Protein AF-A0A177D8M9-F1 (afdb_monomer_lite)

Structure (mmCIF, N/CA/C/O backbone):
data_AF-A0A177D8M9-F1
#
_entry.id   AF-A0A177D8M9-F1
#
loop_
_atom_site.group_PDB
_atom_site.id
_atom_site.type_symbol
_atom_site.label_atom_id
_atom_site.label_alt_id
_atom_site.label_comp_id
_atom_site.label_asym_id
_atom_site.label_entity_id
_atom_site.label_seq_id
_atom_site.pdbx_PDB_ins_code
_atom_site.Cartn_x
_atom_site.Cartn_y
_atom_site.Cartn_z
_atom_site.occupancy
_atom_site.B_iso_or_equiv
_atom_site.auth_seq_id
_atom_site.auth_comp_id
_atom_site.auth_asym_id
_atom_site.auth_atom_id
_atom_site.pdbx_PDB_model_num
ATOM 1 N N . MET A 1 1 ? 3.859 -31.981 -19.382 1.00 36.75 1 MET A N 1
ATOM 2 C CA . MET A 1 1 ? 2.594 -32.216 -20.114 1.00 36.75 1 MET A CA 1
ATOM 3 C C . MET A 1 1 ? 1.494 -31.553 -19.292 1.00 36.75 1 MET A C 1
ATOM 5 O O . MET A 1 1 ? 1.353 -31.931 -18.135 1.00 36.75 1 MET A O 1
ATOM 9 N N . MET A 1 2 ? 0.831 -30.501 -19.792 1.00 42.50 2 MET A N 1
ATOM 10 C CA . MET A 1 2 ? -0.234 -29.833 -19.023 1.00 42.50 2 MET A CA 1
ATOM 11 C C . MET A 1 2 ? -1.468 -30.742 -18.920 1.00 42.50 2 MET A C 1
ATOM 13 O O . MET A 1 2 ? -1.836 -31.346 -19.931 1.00 42.50 2 MET A O 1
ATOM 17 N N . PRO A 1 3 ? -2.135 -30.822 -17.756 1.00 49.94 3 PRO A N 1
ATOM 18 C CA . PRO A 1 3 ? -3.479 -31.374 -17.694 1.00 49.94 3 PRO A CA 1
ATOM 19 C C . PRO A 1 3 ? -4.443 -30.483 -18.510 1.00 49.94 3 PRO A C 1
ATOM 21 O O . PRO A 1 3 ? -4.299 -29.258 -18.505 1.00 49.94 3 PRO A O 1
ATOM 24 N N . PRO A 1 4 ? -5.390 -31.068 -19.260 1.00 46.28 4 PRO A N 1
ATOM 25 C CA . PRO A 1 4 ? -6.216 -30.336 -20.223 1.00 46.28 4 PRO A CA 1
ATOM 26 C C . PRO A 1 4 ? -7.204 -29.379 -19.541 1.00 46.28 4 PRO A C 1
ATOM 28 O O . PRO A 1 4 ? -8.195 -29.849 -19.013 1.00 46.28 4 PRO A O 1
ATOM 31 N N . MET A 1 5 ? -6.972 -28.059 -19.596 1.00 51.47 5 MET A N 1
ATOM 32 C CA . MET A 1 5 ? -7.844 -26.994 -19.042 1.00 51.47 5 MET A CA 1
ATOM 33 C C . MET A 1 5 ? -9.333 -27.251 -19.315 1.00 51.47 5 MET A C 1
ATOM 35 O O . MET A 1 5 ? -9.785 -27.152 -20.453 1.00 51.47 5 MET A O 1
ATOM 39 N N . VAL A 1 6 ? -10.093 -27.578 -18.263 1.00 54.06 6 VAL A N 1
ATOM 40 C CA . VAL A 1 6 ? -11.559 -27.658 -18.317 1.00 54.06 6 VAL A CA 1
ATOM 41 C C . VAL A 1 6 ? -12.113 -26.263 -18.056 1.00 54.06 6 VAL A C 1
ATOM 43 O O . VAL A 1 6 ? -11.826 -25.658 -17.025 1.00 54.06 6 VAL A O 1
ATOM 46 N N . GLU A 1 7 ? -12.915 -25.754 -18.984 1.00 43.91 7 GLU A N 1
ATOM 47 C CA . GLU A 1 7 ? -13.565 -24.451 -18.863 1.00 43.91 7 GLU A CA 1
ATOM 48 C C . GLU A 1 7 ? -14.369 -24.357 -17.550 1.00 43.91 7 GLU A C 1
ATOM 50 O O . GLU A 1 7 ? -15.137 -25.257 -17.204 1.00 43.91 7 GLU A O 1
ATOM 55 N N . GLY A 1 8 ? -14.136 -23.297 -16.770 1.00 53.38 8 GLY A N 1
ATOM 56 C CA . GLY A 1 8 ? -14.768 -23.100 -15.460 1.00 53.38 8 GLY A CA 1
ATOM 57 C C . GLY A 1 8 ? -14.164 -23.901 -14.297 1.00 53.38 8 GLY A C 1
ATOM 58 O O . GLY A 1 8 ? -14.691 -23.822 -13.188 1.00 53.38 8 GLY A O 1
ATOM 59 N N . LYS A 1 9 ? -13.071 -24.651 -14.505 1.00 50.84 9 LYS A N 1
ATOM 60 C CA . LYS A 1 9 ? -12.301 -25.280 -13.421 1.00 50.84 9 LYS A CA 1
ATOM 61 C C . LYS A 1 9 ? -10.911 -24.664 -13.332 1.00 50.84 9 LYS A C 1
ATOM 63 O O . LYS A 1 9 ? -10.071 -24.881 -14.201 1.00 50.84 9 LYS A O 1
ATOM 68 N N . GLU A 1 10 ? -10.651 -23.938 -12.251 1.00 53.56 10 GLU A N 1
ATOM 69 C CA . GLU A 1 10 ? -9.284 -23.578 -11.888 1.00 53.56 10 GLU A CA 1
ATOM 70 C C . GLU A 1 10 ? -8.574 -24.844 -11.402 1.00 53.56 10 GLU A C 1
ATOM 72 O O . GLU A 1 10 ? -9.008 -25.493 -10.449 1.00 53.56 10 GLU A O 1
ATOM 77 N N . TYR A 1 11 ? -7.512 -25.253 -12.096 1.00 50.16 11 TYR A N 1
ATOM 78 C CA . TYR A 1 11 ? -6.689 -26.352 -11.613 1.00 50.16 11 TYR A CA 1
ATOM 79 C C . TYR A 1 11 ? -5.955 -25.927 -10.345 1.00 50.16 11 TYR A C 1
ATOM 81 O O . TYR A 1 11 ? -5.182 -24.967 -10.354 1.00 50.16 11 TYR A O 1
ATOM 89 N N . ASP A 1 12 ? -6.176 -26.674 -9.262 1.00 53.84 12 ASP A N 1
ATOM 90 C CA . ASP A 1 12 ? -5.560 -26.428 -7.959 1.00 53.84 12 ASP A CA 1
ATOM 91 C C . ASP A 1 12 ? -4.126 -26.965 -7.898 1.00 53.84 12 ASP A C 1
ATOM 93 O O . ASP A 1 12 ? -3.775 -27.911 -7.198 1.00 53.84 12 ASP A O 1
ATOM 97 N N . CYS A 1 13 ? -3.298 -26.412 -8.767 1.00 59.56 13 CYS A N 1
ATOM 98 C CA . CYS A 1 13 ? -1.947 -26.854 -8.984 1.00 59.56 13 CYS A CA 1
ATOM 99 C C . CYS A 1 13 ? -1.076 -25.608 -9.116 1.00 59.56 13 CYS A C 1
ATOM 101 O O . CYS A 1 13 ? -1.111 -24.910 -10.133 1.00 59.56 13 CYS A O 1
ATOM 103 N N . TRP A 1 14 ? -0.295 -25.328 -8.071 1.00 57.94 14 TRP A N 1
ATOM 104 C CA . TRP A 1 14 ? 0.501 -24.106 -7.982 1.00 57.94 14 TRP A CA 1
ATOM 105 C C . TRP A 1 14 ? 1.470 -23.952 -9.167 1.00 57.94 14 TRP A C 1
ATOM 107 O O . TRP A 1 14 ? 1.619 -22.853 -9.686 1.00 57.94 14 TRP A O 1
ATOM 117 N N . TRP A 1 15 ? 2.057 -25.047 -9.675 1.00 57.94 15 TRP A N 1
ATOM 118 C CA . TRP A 1 15 ? 2.972 -24.992 -10.822 1.00 57.94 15 TRP A CA 1
ATOM 119 C C . TRP A 1 15 ? 2.262 -24.716 -12.156 1.00 57.94 15 TRP A C 1
ATOM 121 O O . TRP A 1 15 ? 2.845 -24.078 -13.030 1.00 57.94 15 TRP A O 1
ATOM 131 N N . VAL A 1 16 ? 1.006 -25.150 -12.330 1.00 62.19 16 VAL A N 1
ATOM 132 C CA . VAL A 1 16 ? 0.190 -24.804 -13.511 1.00 62.19 16 VAL A CA 1
ATOM 133 C C . VAL A 1 16 ? -0.265 -23.352 -13.432 1.00 62.19 16 VAL A C 1
ATOM 135 O O . VAL A 1 16 ? -0.208 -22.658 -14.443 1.00 62.19 16 VAL A O 1
ATOM 138 N N . ARG A 1 17 ? -0.657 -22.864 -12.248 1.00 62.91 17 ARG A N 1
ATOM 139 C CA . ARG A 1 17 ? -0.969 -21.440 -12.040 1.00 62.91 17 ARG A CA 1
ATOM 140 C C . ARG A 1 17 ? 0.247 -20.569 -12.333 1.00 62.91 17 ARG A C 1
ATOM 142 O O . ARG A 1 17 ? 0.158 -19.637 -13.119 1.00 62.91 17 ARG A O 1
ATOM 149 N N . LEU A 1 18 ? 1.406 -20.949 -11.815 1.00 63.91 18 LEU A N 1
ATOM 150 C CA . LEU A 1 18 ? 2.676 -20.287 -12.078 1.00 63.91 18 LEU A CA 1
ATOM 151 C C . LEU A 1 18 ? 3.039 -20.282 -13.574 1.00 63.91 18 LEU A C 1
ATOM 153 O O . LEU A 1 18 ? 3.328 -19.227 -14.129 1.00 63.91 18 LEU A O 1
ATOM 157 N N . HIS A 1 19 ? 2.961 -21.431 -14.252 1.00 66.62 19 HIS A N 1
ATOM 158 C CA . HIS A 1 19 ? 3.158 -21.517 -15.702 1.00 66.62 19 HIS A CA 1
ATOM 159 C C . HIS A 1 19 ? 2.175 -20.607 -16.454 1.00 66.62 19 HIS A C 1
ATOM 161 O O . HIS A 1 19 ? 2.570 -19.845 -17.329 1.00 66.62 19 HIS A O 1
ATOM 167 N N . ASN A 1 20 ? 0.895 -20.622 -16.086 1.00 65.94 20 ASN A N 1
ATOM 168 C CA . ASN A 1 20 ? -0.104 -19.752 -16.695 1.00 65.94 20 ASN A CA 1
ATOM 169 C C . ASN A 1 20 ? 0.202 -18.270 -16.454 1.00 65.94 20 ASN A C 1
ATOM 171 O O . ASN A 1 20 ? 0.073 -17.500 -17.393 1.00 65.94 20 ASN A O 1
ATOM 175 N N . LEU A 1 21 ? 0.656 -17.864 -15.263 1.00 65.81 21 LEU A N 1
ATOM 176 C CA . LEU A 1 21 ? 1.102 -16.489 -14.995 1.00 65.81 21 LEU A CA 1
ATOM 177 C C . LEU A 1 21 ? 2.267 -16.091 -15.904 1.00 65.81 21 LEU A C 1
ATOM 179 O O . LEU A 1 21 ? 2.260 -14.989 -16.444 1.00 65.81 21 LEU A O 1
ATOM 183 N N . PHE A 1 22 ? 3.220 -17.003 -16.117 1.00 65.12 22 PHE A N 1
ATOM 184 C CA . PHE A 1 22 ? 4.366 -16.798 -17.006 1.00 65.12 22 PHE A CA 1
ATOM 185 C C . PHE A 1 22 ? 3.993 -16.674 -18.487 1.00 65.12 22 PHE A C 1
ATOM 187 O O . PHE A 1 22 ? 4.705 -16.024 -19.248 1.00 65.12 22 PHE A O 1
ATOM 194 N N . HIS A 1 23 ? 2.872 -17.269 -18.891 1.00 63.53 23 HIS A N 1
ATOM 195 C CA . HIS A 1 23 ? 2.386 -17.265 -20.271 1.00 63.53 23 HIS A CA 1
ATOM 196 C C . HIS A 1 23 ? 1.185 -16.337 -20.510 1.00 63.53 23 HIS A C 1
ATOM 198 O O . HIS A 1 23 ? 0.717 -16.225 -21.644 1.00 63.53 23 HIS A O 1
ATOM 204 N N . ALA A 1 24 ? 0.662 -15.691 -19.467 1.00 60.69 24 ALA A N 1
ATOM 205 C CA . ALA A 1 24 ? -0.518 -14.847 -19.556 1.00 60.69 24 ALA A CA 1
ATOM 206 C C . ALA A 1 24 ? -0.169 -13.379 -19.811 1.00 60.69 24 ALA A C 1
ATOM 208 O O . ALA A 1 24 ? 0.931 -12.898 -19.556 1.00 60.69 24 ALA A O 1
ATOM 209 N N . SER A 1 25 ? -1.165 -12.635 -20.284 1.00 59.44 25 SER A N 1
ATOM 210 C CA . SER A 1 25 ? -1.042 -11.241 -20.702 1.00 59.44 25 SER A CA 1
ATOM 211 C C . SER A 1 25 ? -1.048 -10.222 -19.547 1.00 59.44 25 SER A C 1
ATOM 213 O O . SER A 1 25 ? -1.640 -9.155 -19.684 1.00 59.44 25 SER A O 1
ATOM 215 N N . TYR A 1 26 ? -0.452 -10.557 -18.394 1.00 62.38 26 TYR A N 1
ATOM 216 C CA . TYR A 1 26 ? -0.570 -9.794 -17.142 1.00 62.38 26 TYR A CA 1
ATOM 217 C C . TYR A 1 26 ? 0.799 -9.423 -16.538 1.00 62.38 26 TYR A C 1
ATOM 219 O O . TYR A 1 26 ? 1.195 -9.966 -15.505 1.00 62.38 26 TYR A O 1
ATOM 227 N N . ASP A 1 27 ? 1.490 -8.426 -17.106 1.00 68.44 27 ASP A N 1
ATOM 228 C CA . ASP A 1 27 ? 2.819 -7.965 -16.628 1.00 68.44 27 ASP A CA 1
ATOM 229 C C . ASP A 1 27 ? 2.863 -7.622 -15.122 1.00 68.44 27 ASP A C 1
ATOM 231 O O . ASP A 1 27 ? 3.917 -7.640 -14.488 1.00 68.44 27 ASP A O 1
ATOM 235 N N . ARG A 1 28 ? 1.719 -7.274 -14.516 1.00 72.69 28 ARG A N 1
ATOM 236 C CA . ARG A 1 28 ? 1.627 -6.921 -13.088 1.00 72.69 28 ARG A CA 1
ATOM 237 C C . ARG A 1 28 ? 1.410 -8.107 -12.166 1.00 72.69 28 ARG A C 1
ATOM 239 O O . ARG A 1 28 ? 1.914 -8.075 -11.047 1.00 72.69 28 ARG A O 1
ATOM 246 N N . ALA A 1 29 ? 0.723 -9.145 -12.637 1.00 61.06 29 ALA A N 1
ATOM 247 C CA . ALA A 1 29 ? 0.615 -10.396 -11.894 1.00 61.06 29 ALA A CA 1
ATOM 248 C C . ALA A 1 29 ? 1.984 -11.091 -11.810 1.00 61.06 29 ALA A C 1
ATOM 250 O O . ALA A 1 29 ? 2.307 -11.694 -10.789 1.00 61.06 29 ALA A O 1
ATOM 251 N N . PHE A 1 30 ? 2.840 -10.895 -12.822 1.00 66.12 30 PHE A N 1
ATOM 252 C CA . PHE A 1 30 ? 4.235 -11.324 -12.780 1.00 66.12 30 PHE A CA 1
ATOM 253 C C . PHE A 1 30 ? 5.010 -10.745 -11.600 1.00 66.12 30 PHE A C 1
ATOM 255 O O . PHE A 1 30 ? 5.693 -11.503 -10.930 1.00 66.12 30 PHE A O 1
ATOM 262 N N . PHE A 1 31 ? 4.923 -9.444 -11.297 1.00 66.00 31 PHE A N 1
ATOM 263 C CA . PHE A 1 31 ? 5.686 -8.898 -10.167 1.00 66.00 31 PHE A CA 1
ATOM 264 C C . PHE A 1 31 ? 5.336 -9.571 -8.845 1.00 66.00 31 PHE A C 1
ATOM 266 O O . PHE A 1 31 ? 6.229 -9.800 -8.034 1.00 66.00 31 PHE A O 1
ATOM 273 N N . HIS A 1 32 ? 4.065 -9.923 -8.656 1.00 62.66 32 HIS A N 1
ATOM 274 C CA . HIS A 1 32 ? 3.638 -10.686 -7.493 1.00 62.66 32 HIS A CA 1
ATOM 275 C C . HIS A 1 32 ? 4.149 -12.124 -7.556 1.00 62.66 32 HIS A C 1
ATOM 277 O O . HIS A 1 32 ? 4.767 -12.568 -6.599 1.00 62.66 32 HIS A O 1
ATOM 283 N N . ALA A 1 33 ? 4.000 -12.820 -8.684 1.00 62.78 33 ALA A N 1
ATOM 284 C CA . ALA A 1 33 ? 4.527 -14.177 -8.864 1.00 62.78 33 ALA A CA 1
ATOM 285 C C . ALA A 1 33 ? 6.050 -14.257 -8.649 1.00 62.78 33 ALA A C 1
ATOM 287 O O . ALA A 1 33 ? 6.566 -15.197 -8.052 1.00 62.78 33 ALA A O 1
ATOM 288 N N . ARG A 1 34 ? 6.768 -13.237 -9.110 1.00 67.12 34 ARG A N 1
ATOM 289 C CA . ARG A 1 34 ? 8.216 -13.107 -9.023 1.00 67.12 34 ARG A CA 1
ATOM 290 C C . ARG A 1 34 ? 8.681 -12.819 -7.608 1.00 67.12 34 ARG A C 1
ATOM 292 O O . ARG A 1 34 ? 9.615 -13.457 -7.155 1.00 67.12 34 ARG A O 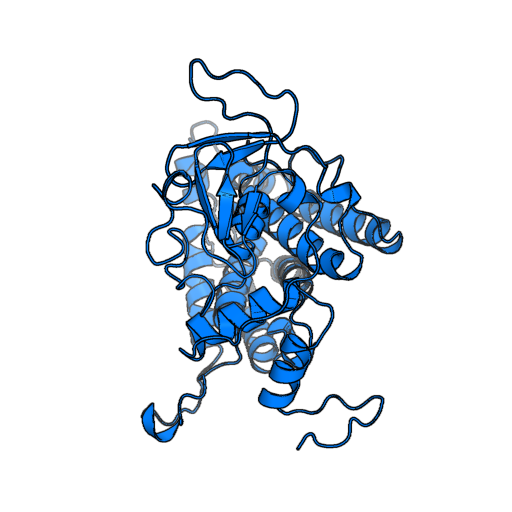1
ATOM 299 N N . ASP A 1 35 ? 8.007 -11.904 -6.916 1.00 66.00 35 ASP A N 1
ATOM 300 C CA . ASP A 1 35 ? 8.211 -11.673 -5.485 1.00 66.00 35 ASP A CA 1
ATOM 301 C C . ASP A 1 35 ? 8.020 -12.974 -4.693 1.00 66.00 35 ASP A C 1
ATOM 303 O O . ASP A 1 35 ? 8.838 -13.302 -3.841 1.00 66.00 35 ASP A O 1
ATOM 307 N N . GLN A 1 36 ? 7.019 -13.787 -5.049 1.00 62.19 36 GLN A N 1
ATOM 308 C CA . GLN A 1 36 ? 6.854 -15.110 -4.443 1.00 62.19 36 GLN A CA 1
ATOM 309 C C . GLN A 1 36 ? 8.009 -16.070 -4.775 1.00 62.19 36 GLN A C 1
ATOM 311 O O . GLN A 1 36 ? 8.466 -16.800 -3.899 1.00 62.19 36 GLN A O 1
ATOM 316 N N . MET A 1 37 ? 8.525 -16.079 -6.004 1.00 64.12 37 MET A N 1
ATOM 317 C CA . MET A 1 37 ? 9.658 -16.941 -6.361 1.00 64.12 37 MET A CA 1
ATOM 318 C C . MET A 1 37 ? 10.961 -16.528 -5.681 1.00 64.12 37 MET A C 1
ATOM 320 O O . MET A 1 37 ? 11.604 -17.365 -5.049 1.00 64.12 37 MET A O 1
ATOM 324 N N . ASP A 1 38 ? 11.308 -15.246 -5.767 1.00 66.19 38 ASP A N 1
ATOM 325 C CA . ASP A 1 38 ? 12.547 -14.703 -5.216 1.00 66.19 38 ASP A CA 1
ATOM 326 C C . ASP A 1 38 ? 12.531 -14.753 -3.681 1.00 66.19 38 ASP A C 1
ATOM 328 O O . ASP A 1 38 ? 13.463 -15.267 -3.062 1.00 66.19 38 ASP A O 1
ATOM 332 N N . ASN A 1 39 ? 11.462 -14.247 -3.054 1.00 62.28 39 ASN A N 1
ATOM 333 C CA . ASN A 1 39 ? 11.452 -13.970 -1.615 1.00 62.28 39 ASN A CA 1
ATOM 334 C C . ASN A 1 39 ? 10.824 -15.083 -0.767 1.00 62.28 39 ASN A C 1
ATOM 336 O O . ASN A 1 39 ? 11.128 -15.169 0.422 1.00 62.28 39 ASN A O 1
ATOM 340 N N . VAL A 1 40 ? 9.972 -15.941 -1.343 1.00 61.16 40 VAL A N 1
ATOM 341 C CA . VAL A 1 40 ? 9.316 -17.035 -0.599 1.00 61.16 40 VAL A CA 1
ATOM 342 C C . VAL A 1 40 ? 9.893 -18.396 -0.964 1.00 61.16 40 VAL A C 1
ATOM 344 O O . VAL A 1 40 ? 10.247 -19.162 -0.070 1.00 61.16 40 VAL A O 1
ATOM 347 N N . LEU A 1 41 ? 10.018 -18.699 -2.258 1.00 59.06 41 LEU A N 1
ATOM 348 C CA . LEU A 1 41 ? 10.507 -20.002 -2.723 1.00 59.06 41 LEU A CA 1
ATOM 349 C C . LEU A 1 41 ? 12.033 -20.068 -2.860 1.00 59.06 41 LEU A C 1
ATOM 351 O O . LEU A 1 41 ? 12.571 -21.165 -2.985 1.00 59.06 41 LEU A O 1
ATOM 355 N N . GLN A 1 42 ? 12.728 -18.925 -2.822 1.00 66.00 42 GLN A N 1
ATOM 356 C CA . GLN A 1 42 ? 14.179 -18.821 -3.030 1.00 66.00 42 GLN A CA 1
ATOM 357 C C . GLN A 1 42 ? 14.630 -19.457 -4.357 1.00 66.00 42 GLN A C 1
ATOM 359 O O . GLN A 1 42 ? 15.672 -20.108 -4.442 1.00 66.00 42 GLN A O 1
ATOM 364 N N . MET A 1 43 ? 13.821 -19.287 -5.403 1.00 63.28 43 MET A N 1
ATOM 365 C CA . MET A 1 43 ? 14.074 -19.814 -6.741 1.00 63.28 43 MET A CA 1
ATOM 366 C C . MET A 1 43 ? 14.205 -18.668 -7.736 1.00 63.28 43 MET A C 1
ATOM 368 O O . MET A 1 43 ? 13.395 -17.745 -7.721 1.00 63.28 43 MET A O 1
ATOM 372 N N . ALA A 1 44 ? 15.175 -18.770 -8.649 1.00 61.28 44 ALA A N 1
ATOM 373 C CA . ALA A 1 44 ? 15.300 -17.815 -9.741 1.00 61.28 44 ALA A CA 1
ATOM 374 C C . ALA A 1 44 ? 14.043 -17.880 -10.638 1.00 61.28 44 ALA A C 1
ATOM 376 O O . ALA A 1 44 ? 13.718 -18.957 -11.154 1.00 61.28 44 ALA A O 1
ATOM 377 N N . PRO A 1 45 ? 13.319 -16.766 -10.826 1.00 63.88 45 PRO A N 1
ATOM 378 C CA . PRO A 1 45 ? 12.146 -16.729 -11.678 1.00 63.88 45 PRO A CA 1
ATOM 379 C C . PRO A 1 45 ? 12.572 -16.880 -13.142 1.00 63.88 45 PRO A C 1
ATOM 381 O O . PRO A 1 45 ? 13.597 -16.322 -13.541 1.00 63.88 45 PRO A O 1
ATOM 384 N N . PRO A 1 46 ? 11.804 -17.604 -13.973 1.00 62.84 46 PRO A N 1
ATOM 385 C CA . PRO A 1 46 ? 12.072 -17.655 -15.401 1.00 62.84 46 PRO A CA 1
ATOM 386 C C . PRO A 1 46 ? 11.957 -16.257 -16.023 1.00 62.84 46 PRO A C 1
ATOM 388 O O . PRO A 1 46 ? 11.174 -15.414 -15.571 1.00 62.84 46 PRO A O 1
ATOM 391 N N . LEU A 1 47 ? 12.732 -16.030 -17.087 1.00 62.50 47 LEU A N 1
ATOM 392 C CA . LEU A 1 47 ? 12.606 -14.840 -17.923 1.00 62.50 47 LEU A CA 1
ATOM 393 C C . LEU A 1 47 ? 11.199 -14.784 -18.534 1.00 62.50 47 LEU A C 1
ATOM 395 O O . LEU A 1 47 ? 10.732 -15.771 -19.107 1.00 62.50 47 LEU A O 1
ATOM 399 N N . ILE A 1 48 ? 10.548 -13.624 -18.440 1.00 62.25 48 ILE A N 1
ATOM 400 C CA . ILE A 1 48 ? 9.298 -13.341 -19.152 1.00 62.25 48 ILE A CA 1
ATOM 401 C C . ILE A 1 48 ? 9.571 -12.327 -20.238 1.00 62.25 48 ILE A C 1
ATOM 403 O O . ILE A 1 48 ? 10.262 -11.343 -19.990 1.00 62.25 48 ILE A O 1
ATOM 407 N N . ASN A 1 49 ? 8.929 -12.538 -21.385 1.00 59.81 49 ASN A N 1
ATOM 408 C CA . ASN A 1 49 ? 8.813 -11.512 -22.400 1.00 59.81 49 ASN A CA 1
ATOM 409 C C . ASN A 1 49 ? 7.815 -10.445 -21.962 1.00 59.81 49 ASN A C 1
ATOM 411 O O . ASN A 1 49 ? 6.600 -10.659 -22.035 1.00 59.81 49 ASN A O 1
ATOM 415 N N . TRP A 1 50 ? 8.319 -9.303 -21.506 1.00 65.69 50 TRP A N 1
ATOM 416 C CA . TRP A 1 50 ? 7.471 -8.159 -21.214 1.00 65.69 50 TRP A CA 1
ATOM 417 C C . TRP A 1 50 ? 6.728 -7.719 -22.468 1.00 65.69 50 TRP A C 1
ATOM 419 O O . TRP A 1 50 ? 7.300 -7.625 -23.559 1.00 65.69 50 TRP A O 1
ATOM 429 N N . TYR A 1 51 ? 5.450 -7.365 -22.319 1.00 71.56 51 TYR A N 1
ATOM 430 C CA . TYR A 1 51 ? 4.806 -6.619 -23.393 1.00 71.56 51 TYR A CA 1
ATOM 431 C C . TYR A 1 51 ? 5.564 -5.310 -23.624 1.00 71.56 51 TYR A C 1
ATOM 433 O O . TYR A 1 51 ? 6.021 -4.694 -22.656 1.00 71.56 51 TYR A O 1
ATOM 441 N N . PRO A 1 52 ? 5.634 -4.837 -24.881 1.00 72.75 52 PRO A N 1
ATOM 442 C CA . PRO A 1 52 ? 6.271 -3.570 -25.194 1.00 72.75 52 PRO A CA 1
ATOM 443 C C . PRO A 1 52 ? 5.767 -2.454 -24.278 1.00 72.75 52 PRO A C 1
ATOM 445 O O . PRO A 1 52 ? 4.558 -2.290 -24.073 1.00 72.75 52 PRO A O 1
ATOM 448 N N . ARG A 1 53 ? 6.702 -1.670 -23.741 1.00 78.81 53 ARG A N 1
ATOM 449 C CA . ARG A 1 53 ? 6.436 -0.556 -22.825 1.00 78.81 53 ARG A CA 1
ATOM 450 C C . ARG A 1 53 ? 6.779 0.758 -23.511 1.00 78.81 53 ARG A C 1
ATOM 452 O O . ARG A 1 53 ? 7.752 1.401 -23.125 1.00 78.81 53 ARG A O 1
ATOM 459 N N . PRO A 1 54 ? 6.004 1.193 -24.523 1.00 79.31 54 PRO A N 1
ATOM 460 C CA . PRO A 1 54 ? 6.353 2.360 -25.332 1.00 79.31 54 PRO A CA 1
ATOM 461 C C . PRO A 1 54 ? 6.488 3.641 -24.500 1.00 79.31 54 PRO A C 1
ATOM 463 O O . PRO A 1 54 ? 7.259 4.523 -24.859 1.00 79.31 54 PRO A O 1
ATOM 466 N N . ASP A 1 55 ? 5.791 3.736 -23.365 1.00 79.75 55 ASP A N 1
ATOM 467 C CA . ASP A 1 55 ? 5.899 4.851 -22.423 1.00 79.75 55 ASP A CA 1
ATOM 468 C C . ASP A 1 55 ? 7.252 4.945 -21.715 1.00 79.75 55 ASP A C 1
ATOM 470 O O . ASP A 1 55 ? 7.660 6.040 -21.339 1.00 79.75 55 ASP A O 1
ATOM 474 N N . ILE A 1 56 ? 7.940 3.816 -21.539 1.00 85.62 56 ILE A N 1
ATOM 475 C CA . ILE A 1 56 ? 9.270 3.743 -20.929 1.00 85.62 56 ILE A CA 1
ATOM 476 C C . ILE A 1 56 ? 10.343 3.677 -22.005 1.00 85.62 56 ILE A C 1
ATOM 478 O O . ILE A 1 56 ? 11.338 4.386 -21.916 1.00 85.62 56 ILE A O 1
ATOM 482 N N . GLU A 1 57 ? 10.137 2.852 -23.029 1.00 87.31 57 GLU A N 1
ATOM 483 C CA . GLU A 1 57 ? 11.070 2.662 -24.137 1.00 87.31 57 GLU A CA 1
ATOM 484 C C . GLU A 1 57 ? 11.297 3.962 -24.918 1.00 87.31 57 GLU A C 1
ATOM 486 O O . GLU A 1 57 ? 12.400 4.192 -25.392 1.00 87.31 57 GLU A O 1
ATOM 491 N N . ALA A 1 58 ? 10.315 4.869 -24.977 1.00 86.31 58 ALA A N 1
ATOM 492 C CA . ALA A 1 58 ? 10.512 6.202 -25.553 1.00 86.31 58 ALA A CA 1
ATOM 493 C C . ALA A 1 58 ? 11.480 7.097 -24.749 1.00 86.31 58 ALA A C 1
ATOM 495 O O . ALA A 1 58 ? 11.920 8.127 -25.256 1.00 86.31 58 ALA A O 1
ATOM 496 N N . LEU A 1 59 ? 11.794 6.743 -23.498 1.00 87.06 59 LEU A N 1
ATOM 497 C CA . LEU A 1 59 ? 12.632 7.534 -22.585 1.00 87.06 59 LEU A CA 1
ATOM 498 C C . LEU A 1 59 ? 14.089 7.056 -22.545 1.00 87.06 59 LEU A C 1
ATOM 500 O O . LEU A 1 59 ? 14.942 7.728 -21.962 1.00 87.06 59 LEU A O 1
ATOM 504 N N . VAL A 1 60 ? 14.368 5.872 -23.095 1.00 89.88 60 VAL A N 1
ATOM 505 C CA . VAL A 1 60 ? 15.642 5.160 -22.942 1.00 89.88 60 VAL A CA 1
ATOM 506 C C . VAL A 1 60 ? 16.086 4.535 -24.254 1.00 89.88 60 VAL A C 1
ATOM 508 O O . VAL A 1 60 ? 15.295 4.305 -25.158 1.00 89.88 60 VAL A O 1
ATOM 511 N N . THR A 1 61 ? 17.372 4.215 -24.359 1.00 90.06 61 THR A N 1
ATOM 512 C CA . THR A 1 61 ? 17.848 3.341 -25.439 1.00 90.06 61 THR A CA 1
ATOM 513 C C . THR A 1 61 ? 17.780 1.893 -24.966 1.00 90.06 61 THR A C 1
ATOM 515 O O . THR A 1 61 ? 18.409 1.542 -23.968 1.00 90.06 61 THR A O 1
ATOM 518 N N . VAL A 1 62 ? 16.994 1.058 -25.647 1.00 88.75 62 VAL A N 1
ATOM 519 C CA . VAL A 1 62 ? 16.796 -0.355 -25.287 1.00 88.75 62 VAL A CA 1
ATOM 520 C C . VAL A 1 62 ? 17.796 -1.230 -26.039 1.00 88.75 62 VAL A C 1
ATOM 522 O O . VAL A 1 62 ? 17.855 -1.193 -27.267 1.00 88.75 62 VAL A O 1
ATOM 525 N N . HIS A 1 63 ? 18.548 -2.049 -25.308 1.00 87.94 63 HIS A N 1
ATOM 526 C CA . HIS A 1 63 ? 19.438 -3.071 -25.856 1.00 87.94 63 HIS A CA 1
ATOM 527 C C . HIS A 1 63 ? 18.824 -4.445 -25.584 1.00 87.94 63 HIS A C 1
ATOM 529 O O . HIS A 1 63 ? 18.697 -4.824 -24.419 1.00 87.94 63 HIS A O 1
ATOM 535 N N . ARG A 1 64 ? 18.391 -5.141 -26.649 1.00 81.50 64 ARG A N 1
ATOM 536 C CA . ARG A 1 64 ? 17.582 -6.364 -26.528 1.00 81.50 64 ARG A CA 1
ATOM 537 C C . ARG A 1 64 ? 18.393 -7.658 -26.547 1.00 81.50 64 ARG A C 1
ATOM 539 O O . ARG A 1 64 ? 18.339 -8.408 -25.590 1.00 81.50 64 ARG A O 1
ATOM 546 N N . ASP A 1 65 ? 19.209 -7.850 -27.580 1.00 69.38 65 ASP A N 1
ATOM 547 C CA . ASP A 1 65 ? 19.901 -9.133 -27.804 1.00 69.38 65 ASP A CA 1
ATOM 548 C C . ASP A 1 65 ? 21.426 -8.995 -27.906 1.00 69.38 65 ASP A C 1
ATOM 550 O O . ASP A 1 65 ? 22.154 -9.980 -28.007 1.00 69.38 65 ASP A O 1
ATOM 554 N N . ILE A 1 66 ? 21.925 -7.758 -27.936 1.00 69.88 66 ILE A N 1
ATOM 555 C CA . ILE A 1 66 ? 23.341 -7.460 -28.141 1.00 69.88 66 ILE A CA 1
ATOM 556 C C . ILE A 1 66 ? 23.756 -6.433 -27.089 1.00 69.88 66 ILE A C 1
ATOM 558 O O . ILE A 1 66 ? 23.108 -5.381 -26.990 1.00 69.88 66 ILE A O 1
ATOM 562 N N . PRO A 1 67 ? 24.828 -6.695 -26.317 1.00 71.50 67 PRO A N 1
ATOM 563 C CA . PRO A 1 67 ? 25.353 -5.703 -25.397 1.00 71.50 67 PRO A CA 1
ATOM 564 C C . PRO A 1 67 ? 25.710 -4.415 -26.159 1.00 71.50 67 PRO A C 1
ATOM 566 O O . PRO A 1 67 ? 26.161 -4.472 -27.308 1.00 71.50 67 PRO A O 1
ATOM 569 N N . PRO A 1 68 ? 25.503 -3.233 -25.553 1.00 78.25 68 PRO A N 1
ATOM 570 C CA . PRO A 1 68 ? 25.878 -1.970 -26.170 1.00 78.25 68 PRO A CA 1
ATOM 571 C C . PRO A 1 68 ? 27.354 -1.986 -26.602 1.00 78.25 68 PRO A C 1
ATOM 573 O O . PRO A 1 68 ? 28.188 -2.583 -25.916 1.00 78.25 68 PRO A O 1
ATOM 576 N N . PRO A 1 69 ? 27.717 -1.293 -27.698 1.00 78.06 69 PRO A N 1
ATOM 577 C CA . PRO A 1 69 ? 29.113 -1.151 -28.101 1.00 78.06 69 PRO A CA 1
ATOM 578 C C . PRO A 1 69 ? 29.989 -0.657 -26.935 1.00 78.06 69 PRO A C 1
ATOM 580 O O . PRO A 1 69 ? 29.499 0.136 -26.127 1.00 78.06 69 PRO A O 1
ATOM 583 N N . PRO A 1 70 ? 31.289 -1.008 -26.860 1.00 75.12 70 PRO A N 1
ATOM 584 C CA . PRO A 1 70 ? 32.155 -0.645 -25.729 1.00 75.12 70 PRO A CA 1
ATOM 585 C C . PRO A 1 70 ? 32.152 0.852 -25.377 1.00 75.12 70 PRO A C 1
ATOM 587 O O . PRO A 1 70 ? 32.155 1.223 -24.207 1.00 75.12 70 PRO A O 1
ATOM 590 N N . ALA A 1 71 ? 32.052 1.727 -26.383 1.00 71.06 71 ALA A N 1
ATOM 591 C CA . ALA A 1 71 ? 31.950 3.178 -26.197 1.00 71.06 71 ALA A CA 1
ATOM 592 C C . ALA A 1 71 ? 30.674 3.629 -25.449 1.00 71.06 71 ALA A C 1
ATOM 594 O O . ALA A 1 71 ? 30.636 4.714 -24.873 1.00 71.06 71 ALA A O 1
ATOM 595 N N . GLN A 1 72 ? 29.621 2.811 -25.468 1.00 73.12 72 GLN A N 1
ATOM 596 C CA . GLN A 1 72 ? 28.321 3.055 -24.841 1.00 73.12 72 GLN A CA 1
ATOM 597 C C . GLN A 1 72 ? 28.123 2.242 -23.551 1.00 73.12 72 GLN A C 1
ATOM 599 O O . GLN A 1 72 ? 27.292 2.618 -22.729 1.00 73.12 72 GLN A O 1
ATOM 604 N N . ALA A 1 73 ? 28.905 1.177 -23.352 1.00 76.81 73 ALA A N 1
ATOM 605 C CA . ALA A 1 73 ? 28.815 0.245 -22.227 1.00 76.81 73 ALA A CA 1
ATOM 606 C C . ALA A 1 73 ? 29.584 0.684 -20.964 1.00 76.81 73 ALA A C 1
ATOM 608 O O . ALA A 1 73 ? 29.714 -0.102 -20.030 1.00 76.81 73 ALA A O 1
ATOM 609 N N . LYS A 1 74 ? 30.087 1.928 -20.906 1.00 77.31 74 LYS A N 1
ATOM 610 C CA . LYS A 1 74 ? 30.945 2.425 -19.808 1.00 77.31 74 LYS A CA 1
ATOM 611 C C . LYS A 1 74 ? 30.372 2.164 -18.403 1.00 77.31 74 LYS A C 1
ATOM 613 O O . LYS A 1 74 ? 31.143 1.945 -17.477 1.00 77.31 74 LYS A O 1
ATOM 618 N N . TYR A 1 75 ? 29.046 2.204 -18.263 1.00 78.88 75 TYR A N 1
ATOM 619 C CA . TYR A 1 75 ? 28.324 2.032 -16.997 1.00 78.88 75 TYR A CA 1
ATOM 620 C C . TYR A 1 75 ? 27.442 0.775 -16.963 1.00 78.88 75 TYR A C 1
ATOM 622 O O . TYR A 1 75 ? 26.566 0.682 -16.114 1.00 78.88 75 TYR A O 1
ATOM 630 N N . LEU A 1 76 ? 27.597 -0.157 -17.911 1.00 83.69 76 LEU A N 1
ATOM 631 C CA . LEU A 1 76 ? 26.715 -1.325 -17.985 1.00 83.69 76 LEU A CA 1
ATOM 632 C C . LEU A 1 76 ? 26.978 -2.309 -16.835 1.00 83.69 76 LEU A C 1
ATOM 634 O O . LEU A 1 76 ? 26.032 -2.829 -16.251 1.00 83.69 76 LEU A O 1
ATOM 638 N N . GLY A 1 77 ? 28.255 -2.555 -16.518 1.00 84.56 77 GLY A N 1
ATOM 639 C CA . GLY A 1 77 ? 28.651 -3.625 -15.598 1.00 84.56 77 GLY A CA 1
ATOM 640 C C . GLY A 1 77 ? 28.177 -5.010 -16.065 1.00 84.56 77 GLY A C 1
ATOM 641 O O . GLY A 1 77 ? 27.764 -5.179 -17.212 1.00 84.56 77 GLY A O 1
ATOM 642 N N . ASP A 1 78 ? 28.212 -5.988 -15.159 1.00 85.94 78 ASP A N 1
ATOM 643 C CA . ASP A 1 78 ? 27.790 -7.372 -15.442 1.00 85.94 78 ASP A CA 1
ATOM 644 C C . ASP A 1 78 ? 26.303 -7.625 -15.122 1.00 85.94 78 ASP A C 1
ATOM 646 O O . ASP A 1 78 ? 25.709 -8.600 -15.586 1.00 85.94 78 ASP A O 1
ATOM 650 N N . ALA A 1 79 ? 25.686 -6.739 -14.336 1.00 88.88 79 ALA A N 1
ATOM 651 C CA . ALA A 1 79 ? 24.326 -6.893 -13.837 1.00 88.88 79 ALA A CA 1
ATOM 652 C C . ALA A 1 79 ? 23.621 -5.549 -13.611 1.00 88.88 79 ALA A C 1
ATOM 654 O O . ALA A 1 79 ? 24.254 -4.498 -13.492 1.00 88.88 79 ALA A O 1
ATOM 655 N N . CYS A 1 80 ? 22.293 -5.598 -13.497 1.00 89.12 80 CYS A N 1
ATOM 656 C CA . CYS A 1 80 ? 21.473 -4.442 -13.159 1.00 89.12 80 CYS A CA 1
ATOM 657 C C . CYS A 1 80 ? 21.816 -3.913 -11.758 1.00 89.12 80 CYS A C 1
ATOM 659 O O . CYS A 1 80 ? 21.670 -4.656 -10.788 1.00 89.12 80 CYS A O 1
ATOM 661 N N . PRO A 1 81 ? 22.165 -2.625 -11.592 1.00 89.06 81 PRO A N 1
ATOM 662 C CA . PRO A 1 81 ? 22.563 -2.077 -10.292 1.00 89.06 81 PRO A CA 1
ATOM 663 C C . PRO A 1 81 ? 21.413 -2.022 -9.272 1.00 89.06 81 PRO A C 1
ATOM 665 O O . PRO A 1 81 ? 21.653 -1.848 -8.082 1.00 89.06 81 PRO A O 1
ATOM 668 N N . ALA A 1 82 ? 20.159 -2.154 -9.720 1.00 87.88 82 ALA A N 1
ATOM 669 C CA . ALA A 1 82 ? 18.984 -2.117 -8.850 1.00 87.88 82 ALA A CA 1
ATOM 670 C C . ALA A 1 82 ? 18.594 -3.487 -8.276 1.00 87.88 82 ALA A C 1
ATOM 672 O O . ALA A 1 82 ? 18.120 -3.559 -7.147 1.00 87.88 82 ALA A O 1
ATOM 673 N N . CYS A 1 83 ? 18.736 -4.560 -9.059 1.00 84.62 83 CYS A N 1
ATOM 674 C CA . CYS A 1 83 ? 18.289 -5.904 -8.673 1.00 84.62 83 CYS A CA 1
ATOM 675 C C . CYS A 1 83 ? 19.391 -6.965 -8.726 1.00 84.62 83 CYS A C 1
ATOM 677 O O . CYS A 1 83 ? 19.114 -8.128 -8.458 1.00 84.62 83 CYS A O 1
ATOM 679 N N . SER A 1 84 ? 20.611 -6.581 -9.103 1.00 87.81 84 SER A N 1
ATOM 680 C CA . SER A 1 84 ? 21.785 -7.449 -9.250 1.00 87.81 84 SER A CA 1
ATOM 681 C C . SER A 1 84 ? 21.626 -8.606 -10.242 1.00 87.81 84 SER A C 1
ATOM 683 O O . SER A 1 84 ? 22.480 -9.484 -10.289 1.00 87.81 84 SER A O 1
ATOM 685 N N . ARG A 1 85 ? 20.571 -8.600 -11.065 1.00 84.75 85 ARG A N 1
ATOM 686 C CA . ARG A 1 85 ? 20.339 -9.618 -12.095 1.00 84.75 85 ARG A CA 1
ATOM 687 C C . ARG A 1 85 ? 21.268 -9.422 -13.276 1.00 84.75 85 ARG A C 1
ATOM 689 O O . ARG A 1 85 ? 21.382 -8.311 -13.801 1.00 84.75 85 ARG A O 1
ATOM 696 N N . THR A 1 86 ? 21.876 -10.514 -13.708 1.00 86.88 86 THR A N 1
ATOM 697 C CA . THR A 1 86 ? 22.765 -10.557 -14.868 1.00 86.88 86 THR A CA 1
ATOM 698 C C . THR A 1 86 ? 22.027 -10.177 -16.154 1.00 86.88 86 THR A C 1
ATOM 700 O O . THR A 1 86 ? 20.855 -10.519 -16.373 1.00 86.88 86 THR A O 1
ATOM 703 N N . TRP A 1 87 ? 22.698 -9.395 -16.997 1.00 86.50 87 TRP A N 1
ATOM 704 C CA . TRP A 1 87 ? 22.124 -8.914 -18.253 1.00 86.50 87 TRP A CA 1
ATOM 705 C C . TRP A 1 87 ? 21.908 -10.059 -19.243 1.00 86.50 87 TRP A C 1
ATOM 707 O O . TRP A 1 87 ? 22.785 -10.901 -19.404 1.00 86.50 87 TRP A O 1
ATOM 717 N N . PHE A 1 88 ? 20.771 -10.060 -19.944 1.00 80.75 88 PHE A N 1
ATOM 718 C CA . PHE A 1 88 ? 20.443 -10.998 -21.032 1.00 80.75 88 PHE A CA 1
ATOM 719 C C . PHE A 1 88 ? 20.294 -12.476 -20.616 1.00 80.75 88 PHE A C 1
ATOM 721 O O . PHE A 1 88 ? 19.992 -13.325 -21.451 1.00 80.75 88 PHE A O 1
ATOM 728 N N . THR A 1 89 ? 20.479 -12.790 -19.332 1.00 79.12 89 THR A N 1
ATOM 729 C CA . THR A 1 89 ? 20.288 -14.124 -18.739 1.00 79.12 89 THR A CA 1
ATOM 730 C C . THR A 1 89 ? 19.207 -14.135 -17.667 1.00 79.12 89 THR A C 1
ATOM 732 O O . THR A 1 89 ? 18.339 -14.999 -17.687 1.00 79.12 89 THR A O 1
ATOM 735 N N . GLU A 1 90 ? 19.229 -13.176 -16.739 1.00 77.00 90 GLU A N 1
ATOM 736 C CA . GLU A 1 90 ? 18.230 -13.050 -15.660 1.00 77.00 90 GLU A CA 1
ATOM 737 C C . GLU A 1 90 ? 17.371 -11.788 -15.805 1.00 77.00 90 GLU A C 1
ATOM 739 O O . GLU A 1 90 ? 16.325 -11.644 -15.171 1.00 77.00 90 GLU A O 1
ATOM 744 N N . SER A 1 91 ? 17.809 -10.858 -16.650 1.00 77.81 91 SER A N 1
ATOM 745 C CA . SER A 1 91 ? 17.041 -9.696 -17.076 1.00 77.81 91 SER A CA 1
ATOM 746 C C . SER A 1 91 ? 16.931 -9.677 -18.594 1.00 77.81 91 SER A C 1
ATOM 748 O O . SER A 1 91 ? 17.911 -9.927 -19.291 1.00 77.81 91 SER A O 1
ATOM 750 N N . GLU A 1 92 ? 15.734 -9.375 -19.096 1.00 73.69 92 GLU A N 1
ATOM 751 C CA . GLU A 1 92 ? 15.433 -9.448 -20.529 1.00 73.69 92 GLU A CA 1
ATOM 752 C C . GLU A 1 92 ? 16.273 -8.444 -21.333 1.00 73.69 92 GLU A C 1
ATOM 754 O O . GLU A 1 92 ? 16.926 -8.812 -22.301 1.00 73.69 92 GLU A O 1
ATOM 759 N N . TYR A 1 93 ? 16.317 -7.180 -20.890 1.00 82.69 93 TYR A N 1
ATOM 760 C CA . TYR A 1 93 ? 16.919 -6.077 -21.642 1.00 82.69 93 TYR A CA 1
ATOM 761 C C . TYR A 1 93 ? 17.695 -5.113 -20.748 1.00 82.69 93 TYR A C 1
ATOM 763 O O . TYR A 1 93 ? 17.281 -4.827 -19.619 1.00 82.69 93 TYR A O 1
ATOM 771 N N . ALA A 1 94 ? 18.750 -4.512 -21.302 1.00 89.12 94 ALA A N 1
ATOM 772 C CA . ALA A 1 94 ? 19.444 -3.382 -20.693 1.00 89.12 94 ALA A CA 1
ATOM 773 C C . ALA A 1 94 ? 18.913 -2.058 -21.271 1.00 89.12 94 ALA A C 1
ATOM 775 O O . ALA A 1 94 ? 19.009 -1.796 -22.472 1.00 89.12 94 ALA A O 1
ATOM 776 N N . CYS A 1 95 ? 18.361 -1.196 -20.417 1.00 91.19 95 CYS A N 1
ATOM 777 C CA . CYS A 1 95 ? 17.842 0.118 -20.791 1.00 91.19 95 CYS A CA 1
ATOM 778 C C . CYS A 1 95 ? 18.830 1.211 -20.381 1.00 91.19 95 CYS A C 1
ATOM 780 O O . CYS A 1 95 ? 19.039 1.459 -19.191 1.00 91.19 95 CYS A O 1
ATOM 782 N N . ARG A 1 96 ? 19.412 1.897 -21.366 1.00 92.50 96 ARG A N 1
ATOM 783 C CA . ARG A 1 96 ? 20.326 3.020 -21.149 1.00 92.50 96 ARG A CA 1
ATOM 784 C C . ARG A 1 96 ? 19.551 4.321 -20.966 1.00 92.50 96 ARG A C 1
ATOM 786 O O . ARG A 1 96 ? 18.853 4.772 -21.876 1.00 92.50 96 ARG A O 1
ATOM 793 N N . LEU A 1 97 ? 19.722 4.951 -19.811 1.00 91.88 97 LEU A N 1
ATOM 794 C CA . LEU A 1 97 ? 19.221 6.295 -19.527 1.00 91.88 97 LEU A CA 1
ATOM 795 C C . LEU A 1 97 ? 20.034 7.350 -20.292 1.00 91.88 97 LEU A C 1
ATOM 797 O O . LEU A 1 97 ? 21.193 7.130 -20.645 1.00 91.88 97 LEU A O 1
ATOM 801 N N . HIS A 1 98 ? 19.466 8.542 -20.476 1.00 90.12 98 HIS A N 1
ATOM 802 C CA . HIS A 1 98 ? 20.146 9.663 -21.141 1.00 90.12 98 HIS A CA 1
ATOM 803 C C . HIS A 1 98 ? 21.471 10.064 -20.453 1.00 90.12 98 HIS A C 1
ATOM 805 O O . HIS A 1 98 ? 22.406 10.510 -21.111 1.00 90.12 98 HIS A O 1
ATOM 811 N N . CYS A 1 99 ? 21.580 9.852 -19.136 1.00 89.56 99 CYS A N 1
ATOM 812 C CA . CYS A 1 99 ? 22.797 10.089 -18.359 1.00 89.56 99 CYS A CA 1
ATOM 813 C C . CYS A 1 99 ? 23.867 8.992 -18.525 1.00 89.56 99 CYS A C 1
ATOM 815 O O . CYS A 1 99 ? 24.942 9.090 -17.939 1.00 89.56 99 CYS A O 1
ATOM 817 N N . GLY A 1 100 ? 23.580 7.940 -19.298 1.00 90.06 100 GLY A N 1
ATOM 818 C CA . GLY A 1 100 ? 24.501 6.855 -19.624 1.00 90.06 100 GLY A CA 1
ATOM 819 C C . GLY A 1 100 ? 24.458 5.636 -18.699 1.00 90.06 100 GLY A C 1
ATOM 820 O O . GLY A 1 100 ? 25.033 4.624 -19.083 1.00 90.06 100 GLY A O 1
ATOM 821 N N . HIS A 1 101 ? 23.784 5.709 -17.545 1.00 92.44 101 HIS A N 1
ATOM 822 C CA . HIS A 1 101 ? 23.583 4.569 -16.636 1.00 92.44 101 HIS A CA 1
ATOM 823 C C . HIS A 1 101 ? 22.529 3.593 -17.170 1.00 92.44 101 HIS A C 1
ATOM 825 O O . HIS A 1 101 ? 21.688 3.971 -17.994 1.00 92.44 101 HIS A O 1
ATOM 831 N N . PHE A 1 102 ? 22.558 2.355 -16.678 1.00 92.44 102 PHE A N 1
ATOM 832 C CA . PHE A 1 102 ? 21.711 1.266 -17.157 1.00 92.44 102 PHE A CA 1
ATOM 833 C C . PHE A 1 102 ? 20.806 0.711 -16.060 1.00 92.44 102 PHE A C 1
ATOM 835 O O . PHE A 1 102 ? 21.200 0.579 -14.906 1.00 92.44 102 PHE A O 1
ATOM 842 N N . LEU A 1 103 ? 19.583 0.350 -16.440 1.00 91.94 103 LEU A N 1
ATOM 843 C CA . LEU A 1 103 ? 18.638 -0.401 -15.614 1.00 91.94 103 LEU A CA 1
ATOM 844 C C . LEU A 1 103 ? 17.967 -1.467 -16.472 1.00 91.94 103 LEU A C 1
ATOM 846 O O . LEU A 1 103 ? 17.797 -1.260 -17.672 1.00 91.94 103 LEU A O 1
ATOM 850 N N . CYS A 1 104 ? 17.537 -2.582 -15.882 1.00 88.50 104 CYS A N 1
ATOM 851 C CA . CYS A 1 104 ? 16.634 -3.473 -16.606 1.00 88.50 104 CYS A CA 1
ATOM 852 C C . CYS A 1 104 ? 15.257 -2.810 -16.772 1.00 88.50 104 CYS A C 1
ATOM 854 O O . CYS A 1 104 ? 14.858 -1.976 -15.948 1.00 88.50 104 CYS A O 1
ATOM 856 N N . LEU A 1 105 ? 14.515 -3.189 -17.821 1.00 85.62 105 LEU A N 1
ATOM 857 C CA . LEU A 1 105 ? 13.184 -2.632 -18.105 1.00 85.62 105 LEU A CA 1
ATOM 858 C C . LEU A 1 105 ? 12.232 -2.760 -16.905 1.00 85.62 105 LEU A C 1
ATOM 860 O O . LEU A 1 105 ? 11.414 -1.875 -16.652 1.00 85.62 105 LEU A O 1
ATOM 864 N N . GLU A 1 106 ? 12.368 -3.836 -16.135 1.00 83.00 106 GLU A N 1
ATOM 865 C CA . GLU A 1 106 ? 11.551 -4.129 -14.959 1.00 83.00 106 GLU A CA 1
ATOM 866 C C . GLU A 1 106 ? 11.822 -3.144 -13.817 1.00 83.00 106 GLU A C 1
ATOM 868 O O . GLU A 1 106 ? 10.894 -2.527 -13.292 1.00 83.00 106 GLU A O 1
ATOM 873 N N . CYS A 1 107 ? 13.095 -2.956 -13.451 1.00 86.25 107 CYS A N 1
ATOM 874 C CA . CYS A 1 107 ? 13.495 -2.012 -12.410 1.00 86.25 107 CYS A CA 1
ATOM 875 C C . CYS A 1 107 ? 13.187 -0.582 -12.831 1.00 86.25 107 CYS A C 1
ATOM 877 O O . CYS A 1 107 ? 12.689 0.198 -12.025 1.00 86.25 107 CYS A O 1
ATOM 879 N N . LEU A 1 108 ? 13.408 -0.245 -14.103 1.00 88.56 108 LEU A N 1
ATOM 880 C CA . LEU A 1 108 ? 13.023 1.051 -14.641 1.00 88.56 108 LEU A CA 1
ATOM 881 C C . LEU A 1 108 ? 11.502 1.250 -14.578 1.00 88.56 108 LEU A C 1
ATOM 883 O O . LEU A 1 108 ? 11.039 2.306 -14.157 1.00 88.56 108 LEU A O 1
ATOM 887 N N . THR A 1 109 ? 10.721 0.224 -14.919 1.00 85.12 109 THR A N 1
ATOM 888 C CA . THR A 1 109 ? 9.259 0.228 -14.795 1.00 85.12 109 THR A CA 1
ATOM 889 C C . THR A 1 109 ? 8.813 0.506 -13.372 1.00 85.12 109 THR A C 1
ATOM 891 O O . THR A 1 109 ? 8.030 1.437 -13.166 1.00 85.12 109 THR A O 1
ATOM 894 N N . GLN A 1 110 ? 9.318 -0.270 -12.411 1.00 82.06 110 GLN A N 1
ATOM 895 C CA . GLN A 1 110 ? 9.003 -0.119 -10.992 1.00 82.06 110 GLN A CA 1
ATOM 896 C C . GLN A 1 110 ? 9.431 1.247 -10.462 1.00 82.06 110 GLN A C 1
ATOM 898 O O . GLN A 1 110 ? 8.699 1.860 -9.691 1.00 82.06 110 GLN A O 1
ATOM 903 N N . HIS A 1 111 ? 10.584 1.743 -10.907 1.00 85.00 111 HIS A N 1
ATOM 904 C CA . HIS A 1 111 ? 11.115 3.032 -10.489 1.00 85.00 111 HIS A CA 1
ATOM 905 C C . HIS A 1 111 ? 10.299 4.202 -11.032 1.00 85.00 111 HIS A C 1
ATOM 907 O O . HIS A 1 111 ? 9.945 5.103 -10.277 1.00 85.00 111 HIS A O 1
ATOM 913 N N . VAL A 1 112 ? 9.927 4.184 -12.315 1.00 83.44 112 VAL A N 1
ATOM 914 C CA . VAL A 1 112 ? 8.999 5.175 -12.889 1.00 83.44 112 VAL A CA 1
ATOM 915 C C . VAL A 1 112 ? 7.658 5.108 -12.166 1.00 83.44 112 VAL A C 1
ATOM 917 O O . VAL A 1 112 ? 7.062 6.131 -11.849 1.00 83.44 112 VAL A O 1
ATOM 920 N N . ASP A 1 113 ? 7.189 3.904 -11.862 1.00 79.06 113 ASP A N 1
ATOM 921 C CA . ASP A 1 113 ? 5.957 3.711 -11.121 1.00 79.06 113 ASP A CA 1
ATOM 922 C C . ASP A 1 113 ? 6.021 4.322 -9.716 1.00 79.06 113 ASP A C 1
ATOM 924 O O . ASP A 1 113 ? 5.064 4.970 -9.288 1.00 79.06 113 ASP A O 1
ATOM 928 N N . SER A 1 114 ? 7.093 4.091 -8.966 1.00 75.38 114 SER A N 1
ATOM 929 C CA . SER A 1 114 ? 7.200 4.507 -7.567 1.00 75.38 114 SER A CA 1
ATOM 930 C C . SER A 1 114 ? 7.596 5.973 -7.407 1.00 75.38 114 SER A C 1
ATOM 932 O O . SER A 1 114 ? 7.060 6.644 -6.528 1.00 75.38 114 SER A O 1
ATOM 934 N N . SER A 1 115 ? 8.488 6.476 -8.257 1.00 75.94 115 SER A N 1
ATOM 935 C CA . SER A 1 115 ? 9.187 7.744 -8.030 1.00 75.94 115 SER A CA 1
ATOM 936 C C . SER A 1 115 ? 8.829 8.859 -9.006 1.00 75.94 115 SER A C 1
ATOM 938 O O . SER A 1 115 ? 9.202 10.005 -8.758 1.00 75.94 115 SER A O 1
ATOM 940 N N . ALA A 1 116 ? 8.123 8.570 -10.108 1.00 78.88 116 ALA A N 1
ATOM 941 C CA . ALA A 1 116 ? 7.808 9.623 -11.062 1.00 78.88 116 ALA A CA 1
ATOM 942 C C . ALA A 1 116 ? 6.767 10.597 -10.502 1.00 78.88 116 ALA A C 1
ATOM 944 O O . ALA A 1 116 ? 5.653 10.214 -10.138 1.00 78.88 116 ALA A O 1
ATOM 945 N N . GLY A 1 117 ? 7.115 11.880 -10.503 1.00 74.06 117 GLY A N 1
ATOM 946 C CA . GLY A 1 117 ? 6.298 12.939 -9.926 1.00 74.06 117 GLY A CA 1
ATOM 947 C C . GLY A 1 117 ? 6.594 14.301 -10.541 1.00 74.06 117 GLY A C 1
ATOM 948 O O . GLY A 1 117 ? 7.317 14.408 -11.529 1.00 74.06 117 GLY A O 1
ATOM 949 N N . ARG A 1 118 ? 5.992 15.344 -9.969 1.00 70.94 118 ARG A N 1
ATOM 950 C CA . ARG A 1 118 ? 6.325 16.752 -10.229 1.00 70.94 118 ARG A CA 1
ATOM 951 C C . ARG A 1 118 ? 6.826 17.353 -8.916 1.00 70.94 118 ARG A C 1
ATOM 953 O O . ARG A 1 118 ? 6.301 16.985 -7.873 1.00 70.94 118 ARG A O 1
ATOM 960 N N . GLY A 1 119 ? 7.779 18.281 -8.972 1.00 66.94 119 GLY A N 1
ATOM 961 C CA . GLY A 1 119 ? 8.380 18.886 -7.775 1.00 66.94 119 GLY A CA 1
ATOM 962 C C . GLY A 1 119 ? 9.691 18.218 -7.344 1.00 66.94 119 GLY A C 1
ATOM 963 O O . GLY A 1 119 ? 10.300 17.492 -8.123 1.00 66.94 119 GLY A O 1
ATOM 964 N N . LYS A 1 120 ? 10.157 18.505 -6.119 1.00 70.94 120 LYS A N 1
ATOM 965 C CA . LYS A 1 120 ? 11.429 18.002 -5.546 1.00 70.94 120 LYS A CA 1
ATOM 966 C C . LYS A 1 120 ? 12.677 18.263 -6.400 1.00 70.94 120 LYS A C 1
ATOM 968 O O . LYS A 1 120 ? 13.571 17.414 -6.485 1.00 70.94 120 LYS A O 1
ATOM 973 N N . LEU A 1 121 ? 12.743 19.424 -7.045 1.00 78.56 121 LEU A N 1
ATOM 974 C CA . LEU A 1 121 ? 13.964 19.880 -7.707 1.00 78.56 121 LEU A CA 1
ATOM 975 C C . LEU A 1 121 ? 15.028 20.187 -6.648 1.00 78.56 121 LEU A C 1
ATOM 977 O O . LEU A 1 121 ? 14.745 20.818 -5.628 1.00 78.56 121 LEU A O 1
ATOM 981 N N . LEU A 1 122 ? 16.247 19.717 -6.884 1.00 82.94 122 LEU A N 1
ATOM 982 C CA . LEU A 1 122 ? 17.417 20.106 -6.116 1.00 82.94 122 LEU A CA 1
ATOM 983 C C . LEU A 1 122 ? 17.813 21.542 -6.498 1.00 82.94 122 LEU A C 1
ATOM 985 O O . LEU A 1 122 ? 17.508 21.995 -7.608 1.00 82.94 122 LEU A O 1
ATOM 989 N N . PRO A 1 123 ? 18.497 22.276 -5.602 1.00 83.06 123 PRO A N 1
ATOM 990 C CA . PRO A 1 123 ? 18.954 23.628 -5.900 1.00 83.06 123 PRO A CA 1
ATOM 991 C C . PRO A 1 123 ? 19.748 23.685 -7.214 1.00 83.06 123 PRO A C 1
ATOM 993 O O . PRO A 1 123 ? 20.724 22.958 -7.384 1.00 83.06 123 PRO A O 1
ATOM 996 N N . GLY A 1 124 ? 19.328 24.558 -8.133 1.00 83.00 124 GLY A N 1
ATOM 997 C CA . GLY A 1 124 ? 19.981 24.753 -9.434 1.00 83.00 124 GLY A CA 1
ATOM 998 C C . GLY A 1 124 ? 19.466 23.869 -10.576 1.00 83.00 124 GLY A C 1
ATOM 999 O O . GLY A 1 124 ? 19.944 24.008 -11.700 1.00 83.00 124 GLY A O 1
ATOM 1000 N N . GLU A 1 125 ? 18.490 22.992 -10.337 1.00 84.44 125 GLU A N 1
ATOM 1001 C CA . GLU A 1 125 ? 17.879 22.189 -11.401 1.00 84.44 125 GLU A CA 1
ATOM 1002 C C . GLU A 1 125 ? 16.782 22.948 -12.159 1.00 84.44 125 GLU A C 1
ATOM 1004 O O . GLU A 1 125 ? 16.040 23.753 -11.596 1.00 84.44 125 GLU A O 1
ATOM 1009 N N . THR A 1 126 ? 16.663 22.666 -13.459 1.00 83.62 126 THR A N 1
ATOM 1010 C CA . THR A 1 126 ? 15.601 23.216 -14.314 1.00 83.62 126 THR A CA 1
ATOM 1011 C C . THR A 1 126 ? 14.378 22.304 -14.281 1.00 83.62 126 THR A C 1
ATOM 1013 O O . THR A 1 126 ? 14.508 21.095 -14.470 1.00 83.62 126 THR A O 1
ATOM 1016 N N . ASP A 1 127 ? 13.194 22.883 -14.073 1.00 82.12 127 ASP A N 1
ATOM 1017 C CA . ASP A 1 127 ? 11.929 22.147 -14.122 1.00 82.12 127 ASP A CA 1
ATOM 1018 C C . ASP A 1 127 ? 11.650 21.653 -15.556 1.00 82.12 127 ASP A C 1
ATOM 1020 O O . ASP A 1 127 ? 11.551 22.477 -16.470 1.00 82.12 127 ASP A O 1
ATOM 1024 N N . PRO A 1 128 ? 11.482 20.337 -15.785 1.00 80.56 128 PRO A N 1
ATOM 1025 C CA . PRO A 1 128 ? 11.117 19.806 -17.096 1.00 80.56 128 PRO A CA 1
ATOM 1026 C C . PRO A 1 128 ? 9.660 20.096 -17.505 1.00 80.56 128 PRO A C 1
ATOM 1028 O O . PRO A 1 128 ? 9.224 19.612 -18.550 1.00 80.56 128 PRO A O 1
ATOM 1031 N N . LEU A 1 129 ? 8.878 20.819 -16.687 1.00 81.31 129 LEU A N 1
ATOM 1032 C CA . LEU A 1 129 ? 7.459 21.176 -16.883 1.00 81.31 129 LEU A CA 1
ATOM 1033 C C . LEU A 1 129 ? 6.510 19.970 -17.028 1.00 81.31 129 LEU A C 1
ATOM 1035 O O . LEU A 1 129 ? 5.310 20.103 -17.289 1.00 81.31 129 LEU A O 1
ATOM 1039 N N . THR A 1 130 ? 7.041 18.771 -16.825 1.00 79.94 130 THR A N 1
ATOM 1040 C CA . THR A 1 130 ? 6.385 17.475 -16.976 1.00 79.94 130 THR A CA 1
ATOM 1041 C C . THR A 1 130 ? 6.711 16.610 -15.762 1.00 79.94 130 THR A C 1
ATOM 1043 O O . THR A 1 130 ? 7.498 16.991 -14.895 1.00 79.94 130 THR A O 1
ATOM 1046 N N . LYS A 1 131 ? 6.065 15.444 -15.647 1.00 81.88 131 LYS A N 1
ATOM 1047 C CA . LYS A 1 131 ? 6.480 14.471 -14.630 1.00 81.88 131 LYS A CA 1
ATOM 1048 C C . LYS A 1 131 ? 7.883 13.978 -14.975 1.00 81.88 131 LYS A C 1
ATOM 1050 O O . LYS A 1 131 ? 8.188 13.818 -16.151 1.00 81.88 131 LYS A O 1
ATOM 1055 N N . PHE A 1 132 ? 8.707 13.685 -13.983 1.00 86.00 132 PHE A N 1
ATOM 1056 C CA . PHE A 1 132 ? 10.044 13.144 -14.206 1.00 86.00 132 PHE A CA 1
ATOM 1057 C C . PHE A 1 132 ? 10.416 12.126 -13.135 1.00 86.00 132 PHE A C 1
ATOM 1059 O O . PHE A 1 132 ? 9.800 12.077 -12.072 1.00 86.00 132 PHE A O 1
ATOM 1066 N N . PHE A 1 133 ? 11.436 11.321 -13.418 1.00 87.00 133 PHE A N 1
ATOM 1067 C CA . PHE A 1 133 ? 12.091 10.462 -12.434 1.00 87.00 133 PHE A CA 1
ATOM 1068 C C . PHE A 1 133 ? 13.600 10.708 -12.449 1.00 87.00 133 PHE A C 1
ATOM 1070 O O . PHE A 1 133 ? 14.152 11.257 -13.405 1.00 87.00 133 PHE A O 1
ATOM 1077 N N . ARG A 1 134 ? 14.283 10.304 -11.378 1.00 88.38 134 ARG A N 1
ATOM 1078 C CA . ARG A 1 134 ? 15.735 10.466 -11.238 1.00 88.38 134 ARG A CA 1
ATOM 1079 C C . ARG A 1 134 ? 16.450 9.155 -11.499 1.00 88.38 134 ARG A C 1
ATOM 1081 O O . ARG A 1 134 ? 16.007 8.125 -11.005 1.00 88.38 134 ARG A O 1
ATOM 1088 N N . CYS A 1 135 ? 17.580 9.186 -12.198 1.00 89.56 135 CYS A N 1
ATOM 1089 C CA . CYS A 1 135 ? 18.482 8.037 -12.243 1.00 89.56 135 CYS A CA 1
ATOM 1090 C C . CYS A 1 135 ? 18.827 7.596 -10.811 1.00 89.56 135 CYS A C 1
ATOM 1092 O O . CYS A 1 135 ? 19.169 8.438 -9.978 1.00 89.56 135 CYS A O 1
ATOM 1094 N N . ILE A 1 136 ? 18.740 6.298 -10.508 1.00 88.12 136 ILE A N 1
ATOM 1095 C CA . ILE A 1 136 ? 18.996 5.810 -9.146 1.00 88.12 136 ILE A CA 1
ATOM 1096 C C . ILE A 1 136 ? 20.450 6.033 -8.717 1.00 88.12 136 ILE A C 1
ATOM 1098 O O . ILE A 1 136 ? 20.684 6.298 -7.538 1.00 88.12 136 ILE A O 1
ATOM 1102 N N . GLU A 1 137 ? 21.382 6.023 -9.673 1.00 88.94 137 GLU A N 1
ATOM 1103 C CA . GLU A 1 137 ? 22.816 6.186 -9.437 1.00 88.94 137 GLU A CA 1
ATOM 1104 C C . GLU A 1 137 ? 23.212 7.662 -9.332 1.00 88.94 137 GLU A C 1
ATOM 1106 O O . GLU A 1 137 ? 23.593 8.130 -8.264 1.00 88.94 137 GLU A O 1
ATOM 1111 N N . CYS A 1 138 ? 23.066 8.432 -10.416 1.00 89.94 138 CYS A N 1
ATOM 1112 C CA . CYS A 1 138 ? 23.571 9.810 -10.477 1.00 89.94 138 CYS A CA 1
ATOM 1113 C C . CYS A 1 138 ? 22.525 10.903 -10.215 1.00 89.94 138 CYS A C 1
ATOM 1115 O O . CYS A 1 138 ? 22.831 12.084 -10.346 1.00 89.94 138 CYS A O 1
ATOM 1117 N N . LYS A 1 139 ? 21.276 10.531 -9.910 1.00 89.19 139 LYS A N 1
ATOM 1118 C CA . LYS A 1 139 ? 20.142 11.441 -9.634 1.00 89.19 139 LYS A CA 1
ATOM 1119 C C . LYS A 1 139 ? 19.728 12.389 -10.770 1.00 89.19 139 LYS A C 1
ATOM 1121 O O . LYS A 1 139 ? 18.812 13.189 -10.577 1.00 89.19 139 LYS A O 1
ATOM 1126 N N . SER A 1 140 ? 20.325 12.241 -11.953 1.00 90.38 140 SER A N 1
ATOM 1127 C CA . SER A 1 140 ? 19.984 12.989 -13.167 1.00 90.38 140 SER A CA 1
ATOM 1128 C C . SER A 1 140 ? 18.510 12.813 -13.566 1.00 90.38 140 SER A C 1
ATOM 1130 O O . SER A 1 140 ? 17.962 11.710 -13.466 1.00 90.38 140 SER A O 1
ATOM 1132 N N . ILE A 1 141 ? 17.871 13.907 -13.988 1.00 89.12 141 ILE A N 1
ATOM 1133 C CA . ILE A 1 141 ? 16.431 14.002 -14.268 1.00 89.12 141 ILE A CA 1
ATOM 1134 C C . ILE A 1 141 ? 16.103 13.461 -15.660 1.00 89.12 141 ILE A C 1
ATOM 1136 O O . ILE A 1 141 ? 16.612 13.959 -16.656 1.00 89.12 141 ILE A O 1
ATOM 1140 N N . THR A 1 142 ? 15.180 12.500 -15.739 1.00 90.31 142 THR A N 1
ATOM 1141 C CA . THR A 1 142 ? 14.570 12.048 -16.999 1.00 90.31 142 THR A CA 1
ATOM 1142 C C . THR A 1 142 ? 13.106 12.476 -17.039 1.00 90.31 142 THR A C 1
ATOM 1144 O O . THR A 1 142 ? 12.293 11.989 -16.249 1.00 90.31 142 THR A O 1
ATOM 1147 N N . ALA A 1 143 ? 12.769 13.384 -17.956 1.00 88.31 143 ALA A N 1
ATOM 1148 C CA . ALA A 1 143 ? 11.399 13.834 -18.182 1.00 88.31 143 ALA A CA 1
ATOM 1149 C C . ALA A 1 143 ? 10.546 12.721 -18.810 1.00 88.31 143 ALA A C 1
ATOM 1151 O O . ALA A 1 143 ? 10.985 12.041 -19.737 1.00 88.31 143 ALA A O 1
ATOM 1152 N N . LEU A 1 144 ? 9.318 12.545 -18.323 1.00 85.19 144 LEU A N 1
ATOM 1153 C CA . LEU A 1 144 ? 8.344 11.632 -18.909 1.00 85.19 144 LEU A CA 1
ATOM 1154 C C . LEU A 1 144 ? 7.677 12.298 -20.114 1.00 85.19 144 LEU A C 1
ATOM 1156 O O . LEU A 1 144 ? 6.990 13.309 -19.977 1.00 85.19 144 LEU A O 1
ATOM 1160 N N . LEU A 1 145 ? 7.838 11.685 -21.285 1.00 83.19 145 LEU A N 1
ATOM 1161 C CA . LEU A 1 145 ? 7.246 12.157 -22.540 1.00 83.19 145 LEU A CA 1
ATOM 1162 C C . LEU A 1 145 ? 5.770 11.766 -22.687 1.00 83.19 145 LEU A C 1
ATOM 1164 O O . LEU A 1 145 ? 4.996 12.475 -23.324 1.00 83.19 145 LEU A O 1
ATOM 1168 N N . VAL A 1 146 ? 5.375 10.639 -22.091 1.00 79.81 146 VAL A N 1
ATOM 1169 C CA . VAL A 1 146 ? 4.017 10.094 -22.173 1.00 79.81 146 VAL A CA 1
ATOM 1170 C C . VAL A 1 146 ? 3.451 9.963 -20.767 1.00 79.81 146 VAL A C 1
ATOM 1172 O O . VAL A 1 146 ? 4.076 9.372 -19.885 1.00 79.81 146 VAL A O 1
ATOM 1175 N N . ASP A 1 147 ? 2.249 10.500 -20.536 1.00 72.19 147 ASP A N 1
ATOM 1176 C CA . ASP A 1 147 ? 1.566 10.260 -19.268 1.00 72.19 147 ASP A CA 1
ATOM 1177 C C . ASP A 1 147 ? 1.138 8.788 -19.194 1.00 72.19 147 ASP A C 1
ATOM 1179 O O . ASP A 1 147 ? 0.344 8.308 -20.007 1.00 72.19 147 ASP A O 1
ATOM 1183 N N . ARG A 1 148 ? 1.638 8.083 -18.175 1.00 72.12 148 ARG A N 1
ATOM 1184 C CA . ARG A 1 148 ? 1.350 6.669 -17.893 1.00 72.12 148 ARG A CA 1
ATOM 1185 C C . ARG A 1 148 ? -0.142 6.334 -17.945 1.00 72.12 148 ARG A C 1
ATOM 1187 O O . ARG A 1 148 ? -0.543 5.267 -18.398 1.00 72.12 148 ARG A O 1
ATOM 1194 N N . THR A 1 149 ? -0.984 7.259 -17.504 1.00 69.94 149 THR A N 1
ATOM 1195 C CA . THR A 1 149 ? -2.436 7.081 -17.434 1.00 69.94 149 THR A CA 1
ATOM 1196 C C . THR A 1 149 ? -3.123 7.129 -18.805 1.00 69.94 149 THR A C 1
ATOM 1198 O O . THR A 1 149 ? -4.315 6.842 -18.907 1.00 69.94 149 THR A O 1
ATOM 1201 N N . ALA A 1 150 ? -2.420 7.551 -19.860 1.00 71.88 150 ALA A N 1
ATOM 1202 C CA . ALA A 1 150 ? -2.903 7.523 -21.241 1.00 71.88 150 ALA A CA 1
ATOM 1203 C C . ALA A 1 150 ? -2.642 6.173 -21.928 1.00 71.88 150 ALA A C 1
ATOM 1205 O O . ALA A 1 150 ? -3.362 5.821 -22.856 1.00 71.88 150 ALA A O 1
ATOM 1206 N N . VAL A 1 151 ? -1.654 5.415 -21.447 1.00 75.38 151 VAL A N 1
ATOM 1207 C CA . VAL A 1 151 ? -1.253 4.116 -22.014 1.00 75.38 151 VAL A CA 1
ATOM 1208 C C . VAL A 1 151 ? -1.524 2.936 -21.078 1.00 75.38 151 VAL A C 1
ATOM 1210 O O . VAL A 1 151 ? -1.185 1.805 -21.408 1.00 75.38 151 VAL A O 1
ATOM 1213 N N . THR A 1 152 ? -2.115 3.192 -19.904 1.00 76.44 152 THR A N 1
ATOM 1214 C CA . THR A 1 152 ? -2.449 2.144 -18.931 1.00 76.44 152 THR A CA 1
ATOM 1215 C C . THR A 1 152 ? -3.378 1.135 -19.579 1.00 76.44 152 THR A C 1
ATOM 1217 O O . THR A 1 152 ? -4.463 1.493 -20.052 1.00 76.44 152 THR A O 1
ATOM 1220 N N . ARG A 1 153 ? -2.969 -0.130 -19.578 1.00 76.88 153 ARG A N 1
ATOM 1221 C CA . ARG A 1 153 ? -3.786 -1.184 -20.167 1.00 76.88 153 ARG A CA 1
ATOM 1222 C C . ARG A 1 153 ? -4.927 -1.593 -19.229 1.00 76.88 153 ARG A C 1
ATOM 1224 O O . ARG A 1 153 ? -4.809 -1.435 -18.011 1.00 76.88 153 ARG A O 1
ATOM 1231 N N . PRO A 1 154 ? -6.030 -2.151 -19.759 1.00 78.62 154 PRO A N 1
ATOM 1232 C CA . PRO A 1 154 ? -7.140 -2.618 -18.932 1.00 78.62 154 PRO A CA 1
ATOM 1233 C C . PRO A 1 154 ? -6.735 -3.637 -17.856 1.00 78.62 154 PRO A C 1
ATOM 1235 O O . PRO A 1 154 ? -7.280 -3.594 -16.755 1.00 78.62 154 PRO A O 1
ATOM 1238 N N . ASP A 1 155 ? -5.771 -4.511 -18.153 1.00 75.75 155 ASP A N 1
ATOM 1239 C CA . ASP A 1 155 ? -5.248 -5.531 -17.238 1.00 75.75 155 ASP A CA 1
ATOM 1240 C C . ASP A 1 155 ? -4.400 -4.952 -16.091 1.00 75.75 155 ASP A C 1
ATOM 1242 O O . ASP A 1 155 ? -4.308 -5.555 -15.024 1.00 75.75 155 ASP A O 1
ATOM 1246 N N . GLU A 1 156 ? -3.844 -3.748 -16.255 1.00 77.88 156 GLU A N 1
ATOM 1247 C CA . GLU A 1 156 ? -3.083 -3.060 -15.206 1.00 77.88 156 GLU A CA 1
ATOM 1248 C C . GLU A 1 156 ? -3.974 -2.271 -14.232 1.00 77.88 156 GLU A C 1
ATOM 1250 O O . GLU A 1 156 ? -3.515 -1.853 -13.165 1.00 77.88 156 GLU A O 1
ATOM 1255 N N . LEU A 1 157 ? -5.245 -2.031 -14.579 1.00 80.31 157 LEU A N 1
ATOM 1256 C CA . LEU A 1 157 ? -6.148 -1.198 -13.777 1.00 80.31 157 LEU A CA 1
ATOM 1257 C C . LEU A 1 157 ? -6.299 -1.673 -12.318 1.00 80.31 157 LEU A C 1
ATOM 1259 O O . LEU A 1 157 ? -6.278 -0.804 -11.441 1.00 80.31 157 LEU A O 1
ATOM 1263 N N . PRO A 1 158 ? -6.441 -2.981 -12.010 1.00 81.19 158 PRO A N 1
ATOM 1264 C CA . PRO A 1 158 ? -6.532 -3.450 -10.625 1.00 81.19 158 PRO A CA 1
ATOM 1265 C C . PRO A 1 158 ? -5.287 -3.102 -9.802 1.00 81.19 158 PRO A C 1
ATOM 1267 O O . PRO A 1 158 ? -5.410 -2.562 -8.704 1.00 81.19 158 PRO A O 1
ATOM 1270 N N . TRP A 1 159 ? -4.094 -3.299 -10.373 1.00 82.31 159 TRP A N 1
ATOM 1271 C CA . TRP A 1 159 ? -2.831 -2.961 -9.712 1.00 82.31 159 TRP A CA 1
ATOM 1272 C C . TRP A 1 159 ? -2.736 -1.468 -9.398 1.00 82.31 159 TRP A C 1
ATOM 1274 O O . TRP A 1 159 ? -2.388 -1.081 -8.282 1.00 82.31 159 TRP A O 1
ATOM 1284 N N . TRP A 1 160 ? -3.094 -0.613 -10.361 1.00 79.94 160 TRP A N 1
ATOM 1285 C CA . TRP A 1 160 ? -3.090 0.831 -10.144 1.00 79.94 160 TRP A CA 1
ATOM 1286 C C . TRP A 1 160 ? -4.068 1.246 -9.051 1.00 79.94 160 TRP A C 1
ATOM 1288 O O . TRP A 1 160 ? -3.696 2.033 -8.185 1.00 79.94 160 TRP A O 1
ATOM 1298 N N . ARG A 1 161 ? -5.282 0.686 -9.035 1.00 82.56 161 ARG A N 1
ATOM 1299 C CA . ARG A 1 161 ? -6.272 0.940 -7.976 1.00 82.56 161 ARG A CA 1
ATOM 1300 C C . ARG A 1 161 ? -5.754 0.533 -6.605 1.00 82.56 161 ARG A C 1
ATOM 1302 O O . ARG A 1 161 ? -5.817 1.347 -5.685 1.00 82.56 161 ARG A O 1
ATOM 1309 N N . TRP A 1 162 ? -5.208 -0.677 -6.488 1.00 87.00 162 TRP A N 1
ATOM 1310 C CA . TRP A 1 162 ? -4.576 -1.143 -5.256 1.00 87.00 162 TRP A CA 1
ATOM 1311 C C . TRP A 1 162 ? -3.502 -0.159 -4.795 1.00 87.00 162 TRP A C 1
ATOM 1313 O O . TRP A 1 162 ? -3.581 0.365 -3.689 1.00 87.00 162 TRP A O 1
ATOM 1323 N N . LYS A 1 163 ? -2.548 0.169 -5.669 1.00 83.12 163 LYS A N 1
ATOM 1324 C CA . LYS A 1 163 ? -1.409 1.032 -5.343 1.00 83.12 163 LYS A CA 1
ATOM 1325 C C . LYS A 1 163 ? -1.838 2.416 -4.868 1.00 83.12 163 LYS A C 1
ATOM 1327 O O . LYS A 1 163 ? -1.283 2.968 -3.924 1.00 83.12 163 LYS A O 1
ATOM 1332 N N . ILE A 1 164 ? -2.830 2.981 -5.536 1.00 82.38 164 ILE A N 1
ATOM 1333 C CA . ILE A 1 164 ? -3.424 4.275 -5.212 1.00 82.38 164 ILE A CA 1
ATOM 1334 C C . ILE A 1 164 ? -4.099 4.244 -3.840 1.00 82.38 164 ILE A C 1
ATOM 1336 O O . ILE A 1 164 ? -3.920 5.163 -3.040 1.00 82.38 164 ILE A O 1
ATOM 1340 N N . CYS A 1 165 ? -4.841 3.177 -3.552 1.00 87.94 165 CYS A N 1
ATOM 1341 C CA . CYS A 1 165 ? -5.448 2.976 -2.244 1.00 87.94 165 CYS A CA 1
ATOM 1342 C C . CYS A 1 165 ? -4.391 2.794 -1.156 1.00 87.94 165 CYS A C 1
ATOM 1344 O O . CYS A 1 165 ? -4.514 3.412 -0.105 1.00 87.94 165 CYS A O 1
ATOM 1346 N N . MET A 1 166 ? -3.341 2.013 -1.417 1.00 87.88 166 MET A N 1
ATOM 1347 C CA . MET A 1 166 ? -2.222 1.829 -0.491 1.00 87.88 166 MET A CA 1
ATOM 1348 C C . MET A 1 166 ? -1.555 3.161 -0.156 1.00 87.88 166 MET A C 1
ATOM 1350 O O . MET A 1 166 ? -1.443 3.492 1.016 1.00 87.88 166 MET A O 1
ATOM 1354 N N . ARG A 1 167 ? -1.243 3.992 -1.157 1.00 84.19 167 ARG A N 1
ATOM 1355 C CA . ARG A 1 167 ? -0.699 5.341 -0.926 1.00 84.19 167 ARG A CA 1
ATOM 1356 C C . ARG A 1 167 ? -1.631 6.231 -0.117 1.00 84.19 167 ARG A C 1
ATOM 1358 O O . ARG A 1 167 ? -1.190 6.967 0.761 1.00 84.19 167 ARG A O 1
ATOM 1365 N N . ARG A 1 168 ? -2.934 6.185 -0.407 1.00 86.81 168 ARG A N 1
ATOM 1366 C CA . ARG A 1 168 ? -3.927 6.936 0.367 1.00 86.81 168 ARG A CA 1
ATOM 1367 C C . ARG A 1 168 ? -3.908 6.494 1.828 1.00 86.81 168 ARG A C 1
ATOM 1369 O O . ARG A 1 168 ? -3.855 7.344 2.706 1.00 86.81 168 ARG A O 1
ATOM 1376 N N . LEU A 1 169 ? -3.914 5.189 2.072 1.00 90.75 169 LEU A N 1
ATOM 1377 C CA . LEU A 1 169 ? -3.814 4.598 3.401 1.00 90.75 169 LEU A CA 1
ATOM 1378 C C . LEU A 1 169 ? -2.495 4.990 4.100 1.00 90.75 169 LEU A C 1
ATOM 1380 O O . LEU A 1 169 ? -2.525 5.436 5.241 1.00 90.75 169 LEU A O 1
ATOM 1384 N N . GLU A 1 170 ? -1.351 4.943 3.421 1.00 89.75 170 GLU A N 1
ATOM 1385 C CA . GLU A 1 170 ? -0.059 5.395 3.964 1.00 89.75 170 GLU A CA 1
ATOM 1386 C C . GLU A 1 170 ? -0.100 6.863 4.414 1.00 89.75 170 GLU A C 1
ATOM 1388 O O . GLU A 1 170 ? 0.320 7.176 5.531 1.00 89.75 170 GLU A O 1
ATOM 1393 N N . LYS A 1 171 ? -0.677 7.764 3.607 1.00 87.56 171 LYS A N 1
ATOM 1394 C CA . LYS A 1 171 ? -0.854 9.177 3.990 1.00 87.56 171 LYS A CA 1
ATOM 1395 C C . LYS A 1 171 ? -1.789 9.346 5.185 1.00 87.56 171 LYS A C 1
ATOM 1397 O O . LYS A 1 171 ? -1.537 10.162 6.065 1.00 87.56 171 LYS A O 1
ATOM 1402 N N . GLU A 1 172 ? -2.856 8.556 5.253 1.00 89.50 172 GLU A N 1
ATOM 1403 C CA . GLU A 1 172 ? -3.763 8.529 6.409 1.00 89.50 172 GLU A CA 1
ATOM 1404 C C . GLU A 1 172 ? -3.058 8.065 7.690 1.00 89.50 172 GLU A C 1
ATOM 1406 O O . GLU A 1 172 ? -3.329 8.570 8.778 1.00 89.50 172 GLU A O 1
ATOM 1411 N N . ALA A 1 173 ? -2.127 7.122 7.554 1.00 89.62 173 ALA A N 1
ATOM 1412 C CA . ALA A 1 173 ? -1.334 6.572 8.641 1.00 89.62 173 ALA A CA 1
ATOM 1413 C C . ALA A 1 173 ? -0.191 7.487 9.116 1.00 89.62 173 ALA A C 1
ATOM 1415 O O . ALA A 1 173 ? 0.269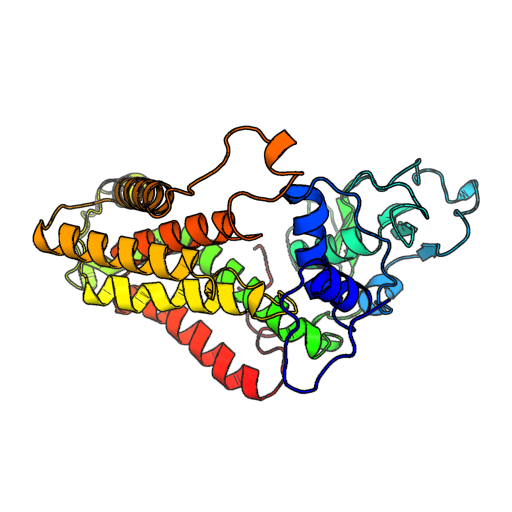 7.318 10.250 1.00 89.62 173 ALA A O 1
ATOM 1416 N N . SER A 1 174 ? 0.253 8.421 8.269 1.00 88.44 174 SER A N 1
ATOM 1417 C CA . SER A 1 174 ? 1.397 9.314 8.492 1.00 88.44 174 SER A CA 1
ATOM 1418 C C . SER A 1 174 ? 0.970 10.787 8.545 1.00 88.44 174 SER A C 1
ATOM 1420 O O . SER A 1 174 ? 0.736 11.318 9.629 1.00 88.44 174 SER A O 1
ATOM 1422 N N . GLU A 1 175 ? 0.824 11.435 7.389 1.00 87.31 175 GLU A N 1
ATOM 1423 C CA . GLU A 1 175 ? 0.538 12.867 7.228 1.00 87.31 175 GLU A CA 1
ATOM 1424 C C . GLU A 1 175 ? -0.766 13.304 7.913 1.00 87.31 175 GLU A C 1
ATOM 1426 O O . GLU A 1 175 ? -0.805 14.324 8.602 1.00 87.31 175 GLU A O 1
ATOM 1431 N N . PHE A 1 176 ? -1.842 12.528 7.755 1.00 88.94 176 PHE A N 1
ATOM 1432 C CA . PHE A 1 176 ? -3.166 12.897 8.271 1.00 88.94 176 PHE A CA 1
ATOM 1433 C C . PHE A 1 176 ? -3.492 12.274 9.628 1.00 88.94 176 PHE A C 1
ATOM 1435 O O . PHE A 1 176 ? -4.575 12.522 10.163 1.00 88.94 176 PHE A O 1
ATOM 1442 N N . TRP A 1 177 ? -2.582 11.492 10.216 1.00 91.56 177 TRP A N 1
ATOM 1443 C CA . TRP A 1 177 ? -2.900 10.722 11.417 1.00 91.56 177 TRP A CA 1
ATOM 1444 C C . TRP A 1 177 ? -3.293 11.611 12.599 1.00 91.56 177 TRP A C 1
ATOM 1446 O O . TRP A 1 177 ? -4.303 11.358 13.257 1.00 91.56 177 TRP A O 1
ATOM 1456 N N . LEU A 1 178 ? -2.558 12.705 12.819 1.00 91.00 178 LEU A N 1
ATOM 1457 C CA . LEU A 1 178 ? -2.887 13.677 13.864 1.00 91.00 178 LEU A CA 1
ATOM 1458 C C . LEU A 1 178 ? -4.293 14.256 13.668 1.00 91.00 178 LEU A C 1
ATOM 1460 O O . LEU A 1 178 ? -5.068 14.325 14.619 1.00 91.00 178 LEU A O 1
ATOM 1464 N N . VAL A 1 179 ? -4.649 14.600 12.428 1.00 90.00 179 VAL A N 1
ATOM 1465 C CA . VAL A 1 179 ? -5.980 15.118 12.089 1.00 90.00 179 VAL A CA 1
ATOM 1466 C C . VAL A 1 179 ? -7.055 14.087 12.437 1.00 90.00 179 VAL A C 1
ATOM 1468 O O . VAL A 1 179 ? -8.086 14.443 12.999 1.00 90.00 179 VAL A O 1
ATOM 1471 N N . ARG A 1 180 ? -6.822 12.793 12.175 1.00 91.19 180 ARG A N 1
ATOM 1472 C CA . ARG A 1 180 ? -7.764 11.724 12.556 1.00 91.19 180 ARG A CA 1
ATOM 1473 C C . ARG A 1 180 ? -7.960 11.658 14.063 1.00 91.19 180 ARG A C 1
ATOM 1475 O O . ARG A 1 180 ? -9.106 11.647 14.513 1.00 91.19 180 ARG A O 1
ATOM 1482 N N . LEU A 1 181 ? -6.882 11.712 14.838 1.00 92.12 181 LEU A N 1
ATOM 1483 C CA . LEU A 1 181 ? -6.976 11.729 16.297 1.00 92.12 181 LEU A CA 1
ATOM 1484 C C . LEU A 1 181 ? -7.718 12.973 16.816 1.00 92.12 181 LEU A C 1
ATOM 1486 O O . LEU A 1 181 ? -8.558 12.862 17.708 1.00 92.12 181 LEU A O 1
ATOM 1490 N N . GLN A 1 182 ? -7.492 14.137 16.207 1.00 90.38 182 GLN A N 1
ATOM 1491 C CA . GLN A 1 182 ? -8.163 15.395 16.556 1.00 90.38 182 GLN A CA 1
ATOM 1492 C C . GLN A 1 182 ? -9.660 15.422 16.208 1.00 90.38 182 GLN A C 1
ATOM 1494 O O . GLN A 1 182 ? -10.392 16.243 16.750 1.00 90.38 182 GLN A O 1
ATOM 1499 N N . THR A 1 183 ? -10.161 14.506 15.367 1.00 91.00 183 THR A N 1
ATOM 1500 C CA . THR A 1 183 ? -11.613 14.372 15.107 1.00 91.00 183 THR A CA 1
ATOM 1501 C C . THR A 1 183 ? -12.367 13.562 16.166 1.00 91.00 183 THR A C 1
ATOM 1503 O O . THR A 1 183 ? -13.604 13.579 16.200 1.00 91.00 183 THR A O 1
ATOM 1506 N N . LEU A 1 184 ? -11.650 12.858 17.048 1.00 92.44 184 LEU A N 1
ATOM 1507 C CA . LEU A 1 184 ? -12.248 12.005 18.076 1.00 92.44 184 LEU A CA 1
ATOM 1508 C C . LEU A 1 184 ? -13.089 12.779 19.108 1.00 92.44 184 LEU A C 1
ATOM 1510 O O . LEU A 1 184 ? -14.194 12.307 19.401 1.00 92.44 184 LEU A O 1
ATOM 1514 N N . PRO A 1 185 ? -12.661 13.952 19.625 1.00 89.94 185 PRO A N 1
ATOM 1515 C CA . PRO A 1 185 ? -13.472 14.748 20.547 1.00 89.94 185 PRO A CA 1
ATOM 1516 C C . PRO A 1 185 ? -14.830 15.140 19.969 1.00 89.94 185 PRO A C 1
ATOM 1518 O O . PRO A 1 185 ? -15.867 14.899 20.582 1.00 89.94 185 PRO A O 1
ATOM 1521 N N . HIS A 1 186 ? -14.844 15.613 18.720 1.00 85.88 186 HIS A N 1
ATOM 1522 C CA . HIS A 1 186 ? -16.063 16.041 18.026 1.00 85.88 186 HIS A CA 1
ATOM 1523 C C . HIS A 1 186 ? -17.082 14.915 17.806 1.00 85.88 186 HIS A C 1
ATOM 1525 O O . HIS A 1 186 ? -18.252 15.180 17.556 1.00 85.88 186 HIS A O 1
ATOM 1531 N N . SER A 1 187 ? -16.647 13.656 17.897 1.00 84.62 187 SER A N 1
ATOM 1532 C CA . SER A 1 187 ? -17.508 12.478 17.749 1.00 84.62 187 SER A CA 1
ATOM 1533 C C . SER A 1 187 ? -17.898 11.846 19.091 1.00 84.62 187 SER A C 1
ATOM 1535 O O . SER A 1 187 ? -18.525 10.788 19.102 1.00 84.62 187 SER A O 1
ATOM 1537 N N . GLY A 1 188 ? -17.476 12.422 20.224 1.00 85.62 188 GLY A N 1
ATOM 1538 C CA . GLY A 1 188 ? -17.626 11.814 21.551 1.00 85.62 188 GLY A CA 1
ATOM 1539 C C . GLY A 1 188 ? -16.759 10.563 21.749 1.00 85.62 188 GLY A C 1
ATOM 1540 O O . GLY A 1 188 ? -17.049 9.714 22.595 1.00 85.62 188 GLY A O 1
ATOM 1541 N N . TRP A 1 189 ? -15.711 10.394 20.935 1.00 91.00 189 TRP A N 1
ATOM 1542 C CA . TRP A 1 189 ? -14.794 9.256 21.025 1.00 91.00 189 TRP A CA 1
ATOM 1543 C C . TRP A 1 189 ? -13.699 9.448 22.060 1.00 91.00 189 TRP A C 1
ATOM 1545 O O . TRP A 1 189 ? -13.242 8.467 22.647 1.00 91.00 189 TRP A O 1
ATOM 1555 N N . PHE A 1 190 ? -13.335 10.701 22.289 1.00 92.31 190 PHE A N 1
ATOM 1556 C CA . PHE A 1 190 ? -12.400 11.156 23.298 1.00 92.31 190 PHE A CA 1
ATOM 1557 C C . PHE A 1 190 ? -12.978 12.423 23.940 1.00 92.31 190 PHE A C 1
ATOM 1559 O O . PHE A 1 190 ? -13.905 13.023 23.401 1.00 92.31 190 PHE A O 1
ATOM 1566 N N . ARG A 1 191 ? -12.472 12.813 25.107 1.00 89.06 191 ARG A N 1
ATOM 1567 C CA . ARG A 1 191 ? -12.783 14.131 25.685 1.00 89.06 191 ARG A CA 1
ATOM 1568 C C . ARG A 1 191 ? -12.089 15.236 24.884 1.00 89.06 191 ARG A C 1
ATOM 1570 O O . ARG A 1 191 ? -11.223 14.938 24.068 1.00 89.06 191 ARG A O 1
ATOM 1577 N N . ASP A 1 192 ? -12.425 16.494 25.139 1.00 87.94 192 ASP A N 1
ATOM 1578 C CA . ASP A 1 192 ? -11.725 17.610 24.501 1.00 87.94 192 ASP A CA 1
ATOM 1579 C C . ASP A 1 192 ? -10.215 17.554 24.765 1.00 87.94 192 ASP A C 1
ATOM 1581 O O . ASP A 1 192 ? -9.761 17.204 25.861 1.00 87.94 192 ASP A O 1
ATOM 1585 N N . ILE A 1 193 ? -9.442 17.863 23.723 1.00 87.69 193 ILE A N 1
ATOM 1586 C CA . ILE A 1 193 ? -7.981 17.891 23.783 1.00 87.69 193 ILE A CA 1
ATOM 1587 C C . ILE A 1 193 ? -7.564 19.197 24.475 1.00 87.69 193 ILE A C 1
ATOM 1589 O O . ILE A 1 193 ? -7.963 20.271 24.018 1.00 87.69 193 ILE A O 1
ATOM 1593 N N . PRO A 1 194 ? -6.771 19.136 25.559 1.00 88.94 194 PRO A N 1
ATOM 1594 C CA . PRO A 1 194 ? -6.254 20.334 26.213 1.00 88.94 194 PRO A CA 1
ATOM 1595 C C . PRO A 1 194 ? -5.404 21.200 25.271 1.00 88.94 194 PRO A C 1
ATOM 1597 O O . PRO A 1 194 ? -4.632 20.681 24.466 1.00 88.94 194 PRO A O 1
ATOM 1600 N N . GLN A 1 195 ? -5.517 22.527 25.395 1.00 86.50 195 GLN A N 1
ATOM 1601 C CA . GLN A 1 195 ? -4.812 23.483 24.525 1.00 86.50 195 GLN A CA 1
ATOM 1602 C C . GLN A 1 195 ? -3.282 23.460 24.692 1.00 86.50 195 GLN A C 1
ATOM 1604 O O . GLN A 1 195 ? -2.570 23.899 23.795 1.00 86.50 195 GLN A O 1
ATOM 1609 N N . ASP A 1 196 ? -2.770 22.955 25.819 1.00 91.25 196 ASP A N 1
ATOM 1610 C CA . ASP A 1 196 ? -1.337 22.856 26.123 1.00 91.25 196 ASP A CA 1
ATOM 1611 C C . ASP A 1 196 ? -0.661 21.613 25.517 1.00 91.25 196 ASP A C 1
ATOM 1613 O O . ASP A 1 196 ? 0.545 21.426 25.681 1.00 91.25 196 ASP A O 1
ATOM 1617 N N . TRP A 1 197 ? -1.410 20.722 24.861 1.00 91.25 197 TRP A N 1
ATOM 1618 C CA . TRP A 1 197 ? -0.843 19.501 24.294 1.00 91.25 197 TRP A CA 1
ATOM 1619 C C . TRP A 1 197 ? -0.204 19.747 22.926 1.00 91.25 197 TRP A C 1
ATOM 1621 O O . TRP A 1 197 ? -0.890 20.057 21.952 1.00 91.25 197 TRP A O 1
ATOM 1631 N N . ASP A 1 198 ? 1.103 19.501 22.830 1.00 91.88 198 ASP A N 1
ATOM 1632 C CA . ASP A 1 198 ? 1.799 19.396 21.548 1.00 91.88 198 ASP A CA 1
ATOM 1633 C C . ASP A 1 198 ? 1.389 18.136 20.754 1.00 91.88 198 ASP A C 1
ATOM 1635 O O . ASP A 1 198 ? 0.680 17.249 21.245 1.00 91.88 198 ASP A O 1
ATOM 1639 N N . THR A 1 199 ? 1.833 18.060 19.497 1.00 87.31 199 THR A N 1
ATOM 1640 C CA . THR A 1 199 ? 1.540 16.947 18.581 1.00 87.31 199 THR A CA 1
ATOM 1641 C C . THR A 1 199 ? 1.942 15.584 19.152 1.00 87.31 199 THR A C 1
ATOM 1643 O O . THR A 1 199 ? 1.160 14.633 19.094 1.00 87.31 199 THR A O 1
ATOM 1646 N N . ASP A 1 200 ? 3.138 15.477 19.730 1.00 88.88 200 ASP A N 1
ATOM 1647 C CA . ASP A 1 200 ? 3.673 14.207 20.228 1.00 88.88 200 ASP A CA 1
ATOM 1648 C C . ASP A 1 200 ? 2.881 13.701 21.432 1.00 88.88 200 ASP A C 1
ATOM 1650 O O . ASP A 1 200 ? 2.602 12.502 21.560 1.00 88.88 200 ASP A O 1
ATOM 1654 N N . ARG A 1 201 ? 2.492 14.619 22.316 1.00 90.88 201 ARG A N 1
ATOM 1655 C CA . ARG A 1 201 ? 1.653 14.340 23.473 1.00 90.88 201 ARG A CA 1
ATOM 1656 C C . ARG A 1 201 ? 0.258 13.926 23.038 1.00 90.88 201 ARG A C 1
ATOM 1658 O O . ARG A 1 201 ? -0.237 12.927 23.547 1.00 90.88 201 ARG A O 1
ATOM 1665 N N . GLN A 1 202 ? -0.345 14.598 22.054 1.00 90.88 202 GLN A N 1
ATOM 1666 C CA . GLN A 1 202 ? -1.646 14.193 21.504 1.00 90.88 202 GLN A CA 1
ATOM 1667 C C . GLN A 1 202 ? -1.622 12.742 21.002 1.00 90.88 202 GLN A C 1
ATOM 1669 O O . GLN A 1 202 ? -2.488 11.951 21.371 1.00 90.88 202 GLN A O 1
ATOM 1674 N N . VAL A 1 203 ? -0.599 12.344 20.241 1.00 88.25 203 VAL A N 1
ATOM 1675 C CA . VAL A 1 203 ? -0.485 10.968 19.721 1.00 88.25 203 VAL A CA 1
ATOM 1676 C C . VAL A 1 203 ? -0.337 9.922 20.839 1.00 88.25 203 VAL A C 1
ATOM 1678 O O . VAL A 1 203 ? -0.859 8.809 20.712 1.00 88.25 203 VAL A O 1
ATOM 1681 N N . LYS A 1 204 ? 0.358 10.260 21.933 1.00 89.19 204 LYS A N 1
ATOM 1682 C CA . LYS A 1 204 ? 0.622 9.351 23.067 1.00 89.19 204 LYS A CA 1
ATOM 1683 C C . LYS A 1 204 ? -0.536 9.259 24.064 1.00 89.19 204 LYS A C 1
ATOM 1685 O O . LYS A 1 204 ? -0.787 8.179 24.605 1.00 89.19 204 LYS A O 1
ATOM 1690 N N . GLU A 1 205 ? -1.216 10.374 24.310 1.00 91.06 205 GLU A N 1
ATOM 1691 C CA . GLU A 1 205 ? -2.177 10.543 25.407 1.00 91.06 205 GLU A CA 1
ATOM 1692 C C . GLU A 1 205 ? -3.644 10.433 24.967 1.00 91.06 205 GLU A C 1
ATOM 1694 O O . GLU A 1 205 ? -4.527 10.227 25.806 1.00 91.06 205 GLU A O 1
ATOM 1699 N N . ILE A 1 206 ? -3.941 10.533 23.665 1.00 93.62 206 ILE A N 1
ATOM 1700 C CA . ILE A 1 206 ? -5.279 10.222 23.151 1.00 93.62 206 ILE A CA 1
ATOM 1701 C C . ILE A 1 206 ? -5.499 8.715 23.265 1.00 93.62 206 ILE A C 1
ATOM 1703 O O . ILE A 1 206 ? -4.839 7.909 22.606 1.00 93.62 206 ILE A O 1
ATOM 1707 N N . ARG A 1 207 ? -6.445 8.343 24.129 1.00 94.38 207 ARG A N 1
ATOM 1708 C CA . ARG A 1 207 ? -6.765 6.952 24.449 1.00 94.38 207 ARG A CA 1
ATOM 1709 C C . ARG A 1 207 ? -8.252 6.698 24.274 1.00 94.38 207 ARG A C 1
ATOM 1711 O O . ARG A 1 207 ? -9.070 7.403 24.861 1.00 94.38 207 ARG A O 1
ATOM 1718 N N . VAL A 1 208 ? -8.607 5.666 23.519 1.00 94.50 208 VAL A N 1
ATOM 1719 C CA . VAL A 1 208 ? -10.004 5.290 23.250 1.00 94.50 208 VAL A CA 1
ATOM 1720 C C . VAL A 1 208 ? -10.254 3.842 23.647 1.00 94.50 208 VAL A C 1
ATOM 1722 O O . VAL A 1 208 ? -9.343 3.015 23.620 1.00 94.50 208 VAL A O 1
ATOM 1725 N N . HIS A 1 209 ? -11.490 3.519 24.025 1.00 94.75 209 HIS A N 1
ATOM 1726 C CA . HIS A 1 209 ? -11.898 2.122 24.150 1.00 94.75 209 HIS A CA 1
ATOM 1727 C C . HIS A 1 209 ? -12.340 1.588 22.785 1.00 94.75 209 HIS A C 1
ATOM 1729 O O . HIS A 1 209 ? -12.812 2.339 21.927 1.00 94.75 209 HIS A O 1
ATOM 1735 N N . VAL A 1 210 ? -12.277 0.270 22.608 1.00 95.44 210 VAL A N 1
ATOM 1736 C CA . VAL A 1 210 ? -12.741 -0.372 21.374 1.00 95.44 210 VAL A CA 1
ATOM 1737 C C . VAL A 1 210 ? -14.263 -0.251 21.245 1.00 95.44 210 VAL A C 1
ATOM 1739 O O . VAL A 1 210 ? -15.015 -0.604 22.161 1.00 95.44 210 VAL A O 1
ATOM 1742 N N . ARG A 1 211 ? -14.727 0.243 20.093 1.00 94.44 211 ARG A N 1
ATOM 1743 C CA . ARG A 1 211 ? -16.129 0.200 19.652 1.00 94.44 211 ARG A CA 1
ATOM 1744 C C . ARG A 1 211 ? -16.255 -0.874 18.581 1.00 94.44 211 ARG A C 1
ATOM 1746 O O . ARG A 1 211 ? -15.794 -0.679 17.461 1.00 94.44 211 ARG A O 1
ATOM 1753 N N . TYR A 1 212 ? -16.817 -2.021 18.958 1.00 95.25 212 TYR A N 1
ATOM 1754 C CA . TYR A 1 212 ? -16.805 -3.227 18.129 1.00 95.25 212 TYR A CA 1
ATOM 1755 C C . TYR A 1 212 ? -17.383 -3.003 16.725 1.00 95.25 212 TYR A C 1
ATOM 1757 O O . TYR A 1 212 ? -16.687 -3.257 15.743 1.00 95.25 212 TYR A O 1
ATOM 1765 N N . ASP A 1 213 ? -18.609 -2.481 16.630 1.00 93.38 213 ASP A N 1
ATOM 1766 C CA . ASP A 1 213 ? -19.307 -2.327 15.347 1.00 93.38 213 ASP A CA 1
ATOM 1767 C C . ASP A 1 213 ? -18.542 -1.405 14.391 1.00 93.38 213 ASP A C 1
ATOM 1769 O O . ASP A 1 213 ? -18.399 -1.700 13.204 1.00 93.38 213 ASP A O 1
ATOM 1773 N N . ASP A 1 214 ? -17.965 -0.325 14.921 1.00 92.00 214 ASP A N 1
ATOM 1774 C CA . ASP A 1 214 ? -17.184 0.614 14.127 1.00 92.00 214 ASP A CA 1
ATOM 1775 C C . ASP A 1 214 ? -15.859 0.018 13.647 1.00 92.00 214 ASP A C 1
ATOM 1777 O O . ASP A 1 214 ? -15.525 0.156 12.468 1.00 92.00 214 ASP A O 1
ATOM 1781 N N . ALA A 1 215 ? -15.123 -0.665 14.525 1.00 93.00 215 ALA A N 1
ATOM 1782 C CA . ALA A 1 215 ? -13.856 -1.295 14.162 1.00 93.00 215 ALA A CA 1
ATOM 1783 C C . ALA A 1 215 ? -14.061 -2.395 13.106 1.00 93.00 215 ALA A C 1
ATOM 1785 O O . ALA A 1 215 ? -13.315 -2.468 12.129 1.00 93.00 215 ALA A O 1
ATOM 1786 N N . VAL A 1 216 ? -15.114 -3.209 13.248 1.00 94.06 216 VAL A N 1
ATOM 1787 C CA . VAL A 1 216 ? -15.454 -4.260 12.277 1.00 94.06 216 VAL A CA 1
ATOM 1788 C C . VAL A 1 216 ? -15.904 -3.672 10.943 1.00 94.06 216 VAL A C 1
ATOM 1790 O O . VAL A 1 216 ? -15.454 -4.143 9.899 1.00 94.06 216 VAL A O 1
ATOM 1793 N N . ALA A 1 217 ? -16.737 -2.626 10.954 1.00 90.94 217 ALA A N 1
ATOM 1794 C CA . ALA A 1 217 ? -17.138 -1.941 9.727 1.00 90.94 217 ALA A CA 1
ATOM 1795 C C . ALA A 1 217 ? -15.919 -1.391 8.972 1.00 90.94 217 ALA A C 1
ATOM 1797 O O . ALA A 1 217 ? -15.829 -1.524 7.751 1.00 90.94 217 ALA A O 1
ATOM 1798 N N . PHE A 1 218 ? -14.950 -0.823 9.696 1.00 92.75 218 PHE A N 1
ATOM 1799 C CA . PHE A 1 218 ? -13.726 -0.311 9.092 1.00 92.75 218 PHE A CA 1
ATOM 1800 C C . PHE A 1 218 ? -12.803 -1.421 8.576 1.00 92.75 218 PHE A C 1
ATOM 1802 O O . PHE A 1 218 ? -12.196 -1.236 7.530 1.00 92.75 218 PHE A O 1
ATOM 1809 N N . MET A 1 219 ? -12.741 -2.591 9.220 1.00 94.31 219 MET A N 1
ATOM 1810 C CA . MET A 1 219 ? -11.916 -3.728 8.778 1.00 94.31 219 MET A CA 1
ATOM 1811 C C . MET A 1 219 ? -12.215 -4.181 7.333 1.00 94.31 219 MET A C 1
ATOM 1813 O O . MET A 1 219 ? -11.349 -4.741 6.663 1.00 94.31 219 MET A O 1
ATOM 1817 N N . HIS A 1 220 ? -13.404 -3.893 6.795 1.00 91.56 220 HIS A N 1
ATOM 1818 C CA . HIS A 1 220 ? -13.710 -4.142 5.383 1.00 91.56 220 HIS A CA 1
ATOM 1819 C C . HIS A 1 220 ? -12.867 -3.303 4.408 1.00 91.56 220 HIS A C 1
ATOM 1821 O O . HIS A 1 220 ? -12.615 -3.755 3.292 1.00 91.56 220 HIS A O 1
ATOM 1827 N N . VAL A 1 221 ? -12.400 -2.120 4.818 1.00 93.12 221 VAL A N 1
ATOM 1828 C CA . VAL A 1 221 ? -11.547 -1.227 4.018 1.00 93.12 221 VAL A CA 1
ATOM 1829 C C . VAL A 1 221 ? -10.210 -1.887 3.656 1.00 93.12 221 VAL A C 1
ATOM 1831 O O . VAL A 1 221 ? -9.987 -2.100 2.462 1.00 93.12 221 VAL A O 1
ATOM 1834 N N . PRO A 1 222 ? -9.336 -2.269 4.612 1.00 93.94 222 PRO A N 1
ATOM 1835 C CA . PRO A 1 222 ? -8.059 -2.899 4.283 1.00 93.94 222 PRO A CA 1
ATOM 1836 C C . PRO A 1 222 ? -8.245 -4.221 3.533 1.00 93.94 222 PRO A C 1
ATOM 1838 O O . PRO A 1 222 ? -7.532 -4.470 2.564 1.00 93.94 222 PRO A O 1
ATOM 1841 N N . LYS A 1 223 ? -9.254 -5.033 3.888 1.00 94.44 223 LYS A N 1
ATOM 1842 C CA . LYS A 1 223 ? -9.578 -6.262 3.143 1.00 94.44 223 LYS A CA 1
ATOM 1843 C C . LYS A 1 223 ? -9.853 -5.982 1.669 1.00 94.44 223 LYS A C 1
ATOM 1845 O O . LYS A 1 223 ? -9.279 -6.627 0.798 1.00 94.44 223 LYS A O 1
ATOM 1850 N N . LYS A 1 224 ? -10.732 -5.015 1.399 1.00 92.44 224 LYS A N 1
ATOM 1851 C CA . LYS A 1 224 ? -11.115 -4.642 0.040 1.00 92.44 224 LYS A CA 1
ATOM 1852 C C . LYS A 1 224 ? -9.923 -4.100 -0.739 1.00 92.44 224 LYS A C 1
ATOM 1854 O O . LYS A 1 224 ? -9.755 -4.476 -1.891 1.00 92.44 224 LYS A O 1
ATOM 1859 N N . VAL A 1 225 ? -9.114 -3.233 -0.126 1.00 91.94 225 VAL A N 1
ATOM 1860 C CA . VAL A 1 225 ? -7.915 -2.677 -0.766 1.00 91.94 225 VAL A CA 1
ATOM 1861 C C . VAL A 1 225 ? -6.954 -3.792 -1.152 1.00 91.94 225 VAL A C 1
ATOM 1863 O O . VAL A 1 225 ? -6.591 -3.875 -2.319 1.00 91.94 225 VAL A O 1
ATOM 1866 N N . TRP A 1 226 ? -6.611 -4.688 -0.223 1.00 90.75 226 TRP A N 1
ATOM 1867 C CA . TRP A 1 226 ? -5.685 -5.787 -0.501 1.00 90.75 226 TRP A CA 1
ATOM 1868 C C . TRP A 1 226 ? -6.212 -6.745 -1.576 1.00 90.75 226 TRP A C 1
ATOM 1870 O O . TRP A 1 226 ? -5.456 -7.181 -2.440 1.00 90.75 226 TRP A O 1
ATOM 1880 N N . ALA A 1 227 ? -7.523 -6.997 -1.591 1.00 89.38 227 ALA A N 1
ATOM 1881 C CA . ALA A 1 227 ? -8.151 -7.867 -2.580 1.00 89.38 227 ALA A CA 1
ATOM 1882 C C . ALA A 1 227 ? -8.053 -7.344 -4.029 1.00 89.38 227 ALA A C 1
ATOM 1884 O O . ALA A 1 227 ? -8.232 -8.124 -4.959 1.00 89.38 227 ALA A O 1
ATOM 1885 N N . MET A 1 228 ? -7.766 -6.051 -4.245 1.00 87.31 228 MET A N 1
ATOM 1886 C CA . MET A 1 228 ? -7.598 -5.474 -5.591 1.00 87.31 228 MET A CA 1
ATOM 1887 C C . MET A 1 228 ? -6.275 -5.850 -6.258 1.00 87.31 228 MET A C 1
ATOM 1889 O O . MET A 1 228 ? -6.130 -5.643 -7.466 1.00 87.31 228 MET A O 1
ATOM 1893 N N . LEU A 1 229 ? -5.301 -6.335 -5.486 1.00 83.81 229 LEU A N 1
ATOM 1894 C CA . LEU A 1 229 ? -4.001 -6.717 -6.014 1.00 83.81 229 LEU A CA 1
ATOM 1895 C C . LEU A 1 229 ? -4.173 -7.864 -7.022 1.00 83.81 229 LEU A C 1
ATOM 1897 O O . LEU A 1 229 ? -4.797 -8.872 -6.686 1.00 83.81 229 LEU A O 1
ATOM 1901 N N . PRO A 1 230 ? -3.660 -7.749 -8.260 1.00 77.44 230 PRO A N 1
ATOM 1902 C CA . PRO A 1 230 ? -3.829 -8.804 -9.243 1.00 77.44 230 PRO A CA 1
ATOM 1903 C C . PRO A 1 230 ? -2.828 -9.928 -8.980 1.00 77.44 230 PRO A C 1
ATOM 1905 O O . PRO A 1 230 ? -1.708 -9.910 -9.484 1.00 77.44 230 PRO A O 1
ATOM 1908 N N . TYR A 1 231 ? -3.269 -10.931 -8.226 1.00 71.50 231 TYR A N 1
ATOM 1909 C CA . TYR A 1 231 ? -2.563 -12.206 -8.052 1.00 71.50 231 TYR A CA 1
ATOM 1910 C C . TYR A 1 231 ? -2.637 -13.105 -9.301 1.00 71.50 231 TYR A C 1
ATOM 1912 O O . TYR A 1 231 ? -1.974 -14.132 -9.378 1.00 71.50 231 TYR A O 1
ATOM 1920 N N . GLY A 1 232 ? -3.447 -12.718 -10.294 1.00 67.88 232 GLY A N 1
ATOM 1921 C CA . GLY A 1 232 ? -3.704 -13.445 -11.540 1.00 67.88 232 GLY A CA 1
ATOM 1922 C C . GLY A 1 232 ? -4.650 -14.640 -11.382 1.00 67.88 232 GLY A C 1
ATOM 1923 O O . GLY A 1 232 ? -5.498 -14.831 -12.247 1.00 67.88 232 GLY A O 1
ATOM 1924 N N . PHE A 1 233 ? -4.595 -15.345 -10.250 1.00 70.94 233 PHE A N 1
ATOM 1925 C CA . PHE A 1 233 ? -5.606 -16.313 -9.813 1.00 70.94 233 PHE A CA 1
ATOM 1926 C C . PHE A 1 233 ? -6.246 -15.856 -8.503 1.00 70.94 233 PHE A C 1
ATOM 1928 O O . PHE A 1 233 ? -5.549 -15.367 -7.612 1.00 70.94 233 PHE A O 1
ATOM 1935 N N . SER A 1 234 ? -7.566 -16.016 -8.362 1.00 70.31 234 SER A N 1
ATOM 1936 C CA . SER A 1 234 ? -8.267 -15.628 -7.128 1.00 70.31 234 SER A CA 1
ATOM 1937 C C . SER A 1 234 ? -7.814 -16.470 -5.935 1.00 70.31 234 SER A C 1
ATOM 1939 O O . SER A 1 234 ? -7.601 -15.928 -4.857 1.00 70.31 234 SER A O 1
ATOM 1941 N N . LEU A 1 235 ? -7.539 -17.762 -6.154 1.00 70.50 235 LEU A N 1
ATOM 1942 C CA . LEU A 1 235 ? -7.037 -18.679 -5.122 1.00 70.50 235 LEU A CA 1
ATOM 1943 C C . LEU A 1 235 ? -5.661 -18.298 -4.551 1.00 70.50 235 LEU A C 1
ATOM 1945 O O . LEU A 1 235 ? -5.339 -18.704 -3.438 1.00 70.50 235 LEU A O 1
ATOM 1949 N N . ASP A 1 236 ? -4.858 -17.523 -5.285 1.00 72.12 236 ASP A N 1
ATOM 1950 C CA . ASP A 1 236 ? -3.553 -17.049 -4.808 1.00 72.12 236 ASP A CA 1
ATOM 1951 C C . ASP A 1 236 ? -3.677 -15.722 -4.028 1.00 72.12 236 ASP A C 1
ATOM 1953 O O . ASP A 1 236 ? -2.698 -15.222 -3.474 1.00 72.12 236 ASP A O 1
ATOM 1957 N N . ASN A 1 237 ? -4.884 -15.146 -3.947 1.00 80.12 237 ASN A N 1
ATOM 1958 C CA . ASN A 1 237 ? -5.153 -13.965 -3.142 1.00 80.12 237 ASN A CA 1
ATOM 1959 C C . ASN A 1 237 ? -5.262 -14.351 -1.656 1.00 80.12 237 ASN A C 1
ATOM 1961 O O . ASN A 1 237 ? -6.214 -15.034 -1.264 1.00 80.12 237 ASN A O 1
ATOM 1965 N N . PRO A 1 238 ? -4.362 -13.869 -0.779 1.00 82.94 238 PRO A N 1
ATOM 1966 C CA . PRO A 1 238 ? -4.355 -14.259 0.622 1.00 82.94 238 PRO A CA 1
ATOM 1967 C C . PRO A 1 238 ? -5.636 -13.838 1.342 1.00 82.94 238 PRO A C 1
ATOM 1969 O O . PRO A 1 238 ? -5.980 -14.474 2.329 1.00 82.94 238 PRO A O 1
ATOM 1972 N N . VAL A 1 239 ? -6.376 -12.835 0.851 1.00 88.75 239 VAL A N 1
ATOM 1973 C CA . VAL A 1 239 ? -7.660 -12.397 1.435 1.00 88.75 239 VAL A CA 1
ATOM 1974 C C . VAL A 1 239 ? -8.722 -13.499 1.390 1.00 88.75 239 VAL A C 1
ATOM 1976 O O . VAL A 1 239 ? -9.598 -13.532 2.255 1.00 88.75 239 VAL A O 1
ATOM 1979 N N . GLU A 1 240 ? -8.652 -14.389 0.399 1.00 85.38 240 GLU A N 1
ATOM 1980 C CA . GLU A 1 240 ? -9.618 -15.475 0.182 1.00 85.38 240 GLU A CA 1
ATOM 1981 C C . GLU A 1 240 ? -9.186 -16.796 0.842 1.00 85.38 240 GLU A C 1
ATOM 1983 O O . GLU A 1 240 ? -9.940 -17.768 0.847 1.00 85.38 240 GLU A O 1
ATOM 1988 N N . SER A 1 241 ? -7.993 -16.828 1.442 1.00 85.12 241 SER A N 1
ATOM 1989 C CA . SER A 1 241 ? -7.437 -18.024 2.079 1.00 85.12 241 SER A CA 1
ATOM 1990 C C . SER A 1 241 ? -8.177 -18.421 3.365 1.00 85.12 241 SER A C 1
ATOM 1992 O O . SER A 1 241 ? -8.789 -17.599 4.059 1.00 85.12 241 SER A O 1
ATOM 1994 N N . CYS A 1 242 ? -8.081 -19.701 3.736 1.00 86.44 242 CYS A N 1
ATOM 1995 C CA . CYS A 1 242 ? -8.625 -20.193 5.005 1.00 86.44 242 CYS A CA 1
ATOM 1996 C C . CYS A 1 242 ? -7.941 -19.520 6.206 1.00 86.44 242 CYS A C 1
ATOM 1998 O O . CYS A 1 242 ? -8.584 -19.221 7.216 1.00 86.44 242 CYS A O 1
ATOM 2000 N N . GLU A 1 243 ? -6.647 -19.237 6.077 1.00 88.00 243 GLU A N 1
ATOM 2001 C CA . GLU A 1 243 ? -5.819 -18.535 7.046 1.00 88.00 243 GLU A CA 1
ATOM 2002 C C . GLU A 1 243 ? -6.330 -17.108 7.279 1.00 88.00 243 GLU A C 1
ATOM 2004 O O . GLU A 1 243 ? -6.455 -16.675 8.426 1.00 88.00 243 GLU A O 1
ATOM 2009 N N . ALA A 1 244 ? -6.714 -16.391 6.218 1.00 90.31 244 ALA A N 1
ATOM 2010 C CA . ALA A 1 244 ? -7.311 -15.061 6.332 1.00 90.31 244 ALA A CA 1
ATOM 2011 C C . ALA A 1 244 ? -8.682 -15.074 7.012 1.00 90.31 244 ALA A C 1
ATOM 2013 O O . ALA A 1 244 ? -8.964 -14.204 7.840 1.00 90.31 244 ALA A O 1
ATOM 2014 N N . LEU A 1 245 ? -9.524 -16.070 6.720 1.00 91.12 245 LEU A N 1
ATOM 2015 C CA . LEU A 1 245 ? -10.810 -16.238 7.406 1.00 91.12 245 LEU A CA 1
ATOM 2016 C C . LEU A 1 245 ? -10.617 -16.523 8.903 1.00 91.12 245 LEU A C 1
ATOM 2018 O O . LEU A 1 245 ? -11.349 -15.983 9.742 1.00 91.12 245 LEU A O 1
ATOM 2022 N N . ALA A 1 246 ? -9.618 -17.339 9.253 1.00 92.31 246 ALA A N 1
ATOM 2023 C CA . ALA A 1 246 ? -9.247 -17.602 10.640 1.00 92.31 246 ALA A CA 1
ATOM 2024 C C . ALA A 1 246 ? -8.746 -16.328 11.339 1.00 92.31 246 ALA A C 1
ATOM 2026 O O . ALA A 1 246 ? -9.241 -15.989 12.418 1.00 92.31 246 ALA A O 1
ATOM 2027 N N . LEU A 1 247 ? -7.845 -15.577 10.696 1.00 95.62 247 LEU A N 1
ATOM 2028 C CA . LEU A 1 247 ? -7.350 -14.291 11.186 1.00 95.62 247 LEU A CA 1
ATOM 2029 C C . LEU A 1 247 ? -8.491 -13.302 11.438 1.00 95.62 247 LEU A C 1
ATOM 2031 O O . LEU A 1 247 ? -8.577 -12.722 12.520 1.00 95.62 247 LEU A O 1
ATOM 2035 N N . GLU A 1 248 ? -9.400 -13.138 10.478 1.00 95.88 248 GLU A N 1
ATOM 2036 C CA . GLU A 1 248 ? -10.549 -12.242 10.611 1.00 95.88 248 GLU A CA 1
ATOM 2037 C C . GLU A 1 248 ? -11.426 -12.621 11.810 1.00 95.88 248 GLU A C 1
ATOM 2039 O O . GLU A 1 248 ? -11.862 -11.753 12.574 1.00 95.88 248 GLU A O 1
ATOM 2044 N N . LYS A 1 249 ? -11.678 -13.920 12.004 1.00 95.38 249 LYS A N 1
ATOM 2045 C CA . LYS A 1 249 ? -12.450 -14.423 13.144 1.00 95.38 249 LYS A CA 1
ATOM 2046 C C . LYS A 1 249 ? -11.745 -14.132 14.470 1.00 95.38 249 LYS A C 1
ATOM 2048 O O . LYS A 1 249 ? -12.412 -13.703 15.414 1.00 95.38 249 LYS A O 1
ATOM 2053 N N . CYS A 1 250 ? -10.428 -14.320 14.537 1.00 96.81 250 CYS A N 1
ATOM 2054 C CA . CYS A 1 250 ? -9.616 -13.988 15.709 1.00 96.81 250 CYS A CA 1
ATOM 2055 C C . CYS A 1 250 ? -9.665 -12.489 16.027 1.00 96.81 250 CYS A C 1
ATOM 2057 O O . CYS A 1 250 ? -9.977 -12.123 17.159 1.00 96.81 250 CYS A O 1
ATOM 2059 N N . LEU A 1 251 ? -9.453 -11.623 15.031 1.00 97.62 251 LEU A N 1
ATOM 2060 C CA . LEU A 1 251 ? -9.521 -10.168 15.199 1.00 97.62 251 LEU A CA 1
ATOM 2061 C C . LEU A 1 251 ? -10.915 -9.718 15.657 1.00 97.62 251 LEU A C 1
ATOM 2063 O O . LEU A 1 251 ? -11.030 -8.952 16.610 1.00 97.62 251 LEU A O 1
ATOM 2067 N N . LYS A 1 252 ? -11.992 -10.239 15.054 1.00 97.88 252 LYS A N 1
ATOM 2068 C CA . LYS A 1 252 ? -13.373 -9.959 15.490 1.00 97.88 252 LYS A CA 1
ATOM 2069 C C . LYS A 1 252 ? -13.631 -10.416 16.926 1.00 97.88 252 LYS A C 1
ATOM 2071 O O . LYS A 1 252 ? -14.231 -9.670 17.700 1.00 97.88 252 LYS A O 1
ATOM 2076 N N . GLY A 1 253 ? -13.207 -11.626 17.288 1.00 97.50 253 GLY A N 1
ATOM 2077 C CA . GLY A 1 253 ? -13.350 -12.140 18.652 1.00 97.50 253 GLY A CA 1
ATOM 2078 C C . GLY A 1 253 ? -12.635 -11.251 19.667 1.00 97.50 253 GLY A C 1
ATOM 2079 O O . GLY A 1 253 ? -13.210 -10.885 20.694 1.00 97.50 253 GLY A O 1
ATOM 2080 N N . GLU A 1 25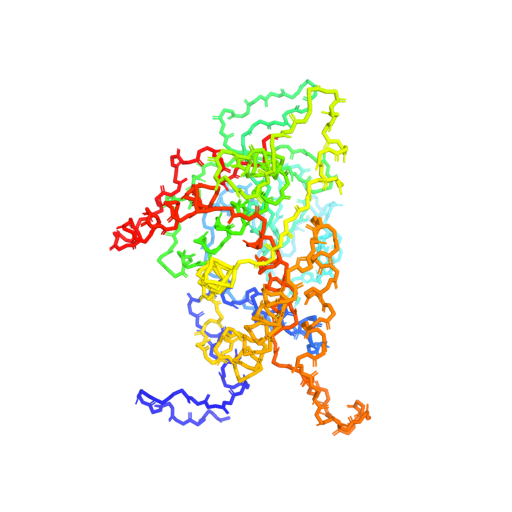4 ? -11.423 -10.824 19.327 1.00 97.56 254 GLU A N 1
ATOM 2081 C CA . GLU A 1 254 ? -10.612 -9.976 20.185 1.00 97.56 254 GLU A CA 1
ATOM 2082 C C . GLU A 1 254 ? -11.165 -8.555 20.318 1.00 97.56 254 GLU A C 1
ATOM 2084 O O . GLU A 1 254 ? -11.293 -8.044 21.429 1.00 97.56 254 GLU A O 1
ATOM 2089 N N . LEU A 1 255 ? -11.579 -7.926 19.215 1.00 97.62 255 LEU A N 1
ATOM 2090 C CA . LEU A 1 255 ? -12.243 -6.620 19.250 1.00 97.62 255 LEU A CA 1
ATOM 2091 C C . LEU A 1 255 ? -13.496 -6.654 20.131 1.00 97.62 255 LEU A C 1
ATOM 2093 O O . LEU A 1 255 ? -13.748 -5.709 20.880 1.00 97.62 255 LEU A O 1
ATOM 2097 N N . LYS A 1 256 ? -14.272 -7.744 20.076 1.00 98.00 256 LYS A N 1
ATOM 2098 C CA . LYS A 1 256 ? -15.455 -7.922 20.925 1.00 98.00 256 LYS A CA 1
ATOM 2099 C C . LYS A 1 256 ? -15.067 -8.004 22.401 1.00 98.00 256 LYS A C 1
ATOM 2101 O O . LYS A 1 256 ? -15.675 -7.312 23.216 1.00 98.00 256 LYS A O 1
ATOM 2106 N N . ARG A 1 257 ? -14.038 -8.792 22.737 1.00 97.75 257 ARG A N 1
ATOM 2107 C CA . ARG A 1 257 ? -13.497 -8.901 24.102 1.00 97.75 257 ARG A CA 1
ATOM 2108 C C . ARG A 1 257 ? -13.048 -7.537 24.633 1.00 97.75 257 ARG A C 1
ATOM 2110 O O . ARG A 1 257 ? -13.521 -7.102 25.680 1.00 97.75 257 ARG A O 1
ATOM 2117 N N . LEU A 1 258 ? -12.217 -6.821 23.873 1.00 97.12 258 LEU A N 1
ATOM 2118 C CA . LEU A 1 258 ? -11.718 -5.493 24.246 1.00 97.12 258 LEU A CA 1
ATOM 2119 C C . LEU A 1 258 ? -12.836 -4.450 24.384 1.00 97.12 258 LEU A C 1
ATOM 2121 O O . LEU A 1 258 ? -12.754 -3.563 25.234 1.00 97.12 258 LEU A O 1
ATOM 2125 N N . SER A 1 259 ? -13.887 -4.552 23.566 1.00 96.50 259 SER A N 1
ATOM 2126 C CA . SER A 1 259 ? -15.042 -3.655 23.645 1.00 96.50 259 SER A CA 1
ATOM 2127 C C . SER A 1 259 ? -15.841 -3.855 24.937 1.00 96.50 259 SER A C 1
ATOM 2129 O O . SER A 1 259 ? -16.250 -2.872 25.559 1.00 96.50 259 SER A O 1
ATOM 2131 N N . VAL A 1 260 ? -16.004 -5.107 25.381 1.00 97.00 260 VAL A N 1
ATOM 2132 C CA . VAL A 1 260 ? -16.642 -5.445 26.666 1.00 97.00 260 VAL A CA 1
ATOM 2133 C C . VAL A 1 260 ? -15.785 -4.986 27.845 1.00 97.00 260 VAL A C 1
ATOM 2135 O O . VAL A 1 260 ? -16.310 -4.397 28.785 1.00 97.00 260 VAL A O 1
ATOM 2138 N N . GLU A 1 261 ? -14.469 -5.189 27.776 1.00 96.00 261 GLU A N 1
ATOM 2139 C CA . GLU A 1 261 ? -13.530 -4.795 28.837 1.00 96.00 261 GLU A CA 1
ATOM 2140 C C . GLU A 1 261 ? -13.376 -3.280 28.993 1.00 96.00 261 GLU A C 1
ATOM 2142 O O . GLU A 1 261 ? -12.875 -2.819 30.016 1.00 96.00 261 GLU A O 1
ATOM 2147 N N . ARG A 1 262 ? -13.776 -2.495 27.981 1.00 93.00 262 ARG A N 1
ATOM 2148 C CA . ARG A 1 262 ? -13.650 -1.026 27.954 1.00 93.00 262 ARG A CA 1
ATOM 2149 C C . ARG A 1 262 ? -12.227 -0.524 28.227 1.00 93.00 262 ARG A C 1
ATOM 2151 O O . ARG A 1 262 ? -12.037 0.629 28.614 1.00 93.00 262 ARG A O 1
ATOM 2158 N N . LYS A 1 263 ? -11.217 -1.362 27.977 1.00 90.88 263 LYS A N 1
ATOM 2159 C CA . LYS A 1 263 ? -9.809 -0.988 28.118 1.00 90.88 263 LYS A CA 1
ATOM 2160 C C . LYS A 1 263 ? -9.471 0.131 27.131 1.00 90.88 263 LYS A C 1
ATOM 2162 O O . LYS A 1 263 ? -9.862 0.076 25.966 1.00 90.88 263 LYS A O 1
ATOM 2167 N N . LEU A 1 264 ? -8.752 1.140 27.619 1.00 94.88 264 LEU A N 1
ATOM 2168 C CA . LEU A 1 264 ? -8.341 2.307 26.844 1.00 94.88 264 LEU A CA 1
ATOM 2169 C C . LEU A 1 264 ? -6.962 2.093 26.218 1.00 94.88 264 LEU A C 1
ATOM 2171 O O . LEU A 1 264 ? -6.003 1.780 26.931 1.00 94.88 264 LEU A O 1
ATOM 2175 N N . PHE A 1 265 ? -6.861 2.350 24.919 1.00 96.19 265 PHE A N 1
ATOM 2176 C CA . PHE A 1 265 ? -5.635 2.217 24.140 1.00 96.19 265 PHE A CA 1
ATOM 2177 C C . PHE A 1 265 ? -5.272 3.530 23.454 1.00 96.19 265 PHE A C 1
ATOM 2179 O O . PHE A 1 265 ? -6.151 4.188 22.894 1.00 96.19 265 PHE A O 1
ATOM 2186 N N . ASN A 1 266 ? -3.987 3.877 23.452 1.00 95.12 266 ASN A N 1
ATOM 2187 C CA . ASN A 1 266 ? -3.437 4.807 22.462 1.00 95.12 266 ASN A CA 1
ATOM 2188 C C . ASN A 1 266 ? -3.040 4.070 21.169 1.00 95.12 266 ASN A C 1
ATOM 2190 O O . ASN A 1 266 ? -3.126 2.843 21.082 1.00 95.12 266 ASN A O 1
ATOM 2194 N N . THR A 1 267 ? -2.573 4.830 20.173 1.00 94.25 267 THR A N 1
ATOM 2195 C CA . THR A 1 267 ? -2.159 4.311 18.855 1.00 94.25 267 THR A CA 1
ATOM 2196 C C . THR A 1 267 ? -1.160 3.160 18.950 1.00 94.25 267 THR A C 1
ATOM 2198 O O . THR A 1 267 ? -1.369 2.115 18.340 1.00 94.25 267 THR A O 1
ATOM 2201 N N . LYS A 1 268 ? -0.080 3.330 19.720 1.00 96.12 268 LYS A N 1
ATOM 2202 C CA . LYS A 1 268 ? 0.992 2.332 19.796 1.00 96.12 268 LYS A CA 1
ATOM 2203 C C . LYS A 1 268 ? 0.512 1.046 20.466 1.00 96.12 268 LYS A C 1
ATOM 2205 O O . LYS A 1 268 ? 0.735 -0.040 19.948 1.00 96.12 268 LYS A O 1
ATOM 2210 N N . GLU A 1 269 ? -0.185 1.176 21.591 1.00 97.31 269 GLU A N 1
ATOM 2211 C CA . GLU A 1 269 ? -0.651 0.032 22.372 1.00 97.31 269 GLU A CA 1
ATOM 2212 C C . GLU A 1 269 ? -1.613 -0.857 21.573 1.00 97.31 269 GLU A C 1
ATOM 2214 O O . GLU A 1 269 ? -1.500 -2.080 21.642 1.00 97.31 269 GLU A O 1
ATOM 2219 N N . ILE A 1 270 ? -2.551 -0.274 20.811 1.00 97.00 270 ILE A N 1
ATOM 2220 C CA . ILE A 1 270 ? -3.494 -1.075 20.015 1.00 97.00 270 ILE A CA 1
ATOM 2221 C C . ILE A 1 270 ? -2.823 -1.725 18.799 1.00 97.00 270 ILE A C 1
ATOM 2223 O O . ILE A 1 270 ? -3.177 -2.853 18.455 1.00 97.00 270 ILE A O 1
ATOM 2227 N N . LEU A 1 271 ? -1.836 -1.061 18.183 1.00 97.00 271 LEU A N 1
ATOM 2228 C CA . LEU A 1 271 ? -1.035 -1.634 17.095 1.00 97.00 271 LEU A CA 1
ATOM 2229 C C . LEU A 1 271 ? -0.249 -2.857 17.576 1.00 97.00 271 LEU A C 1
ATOM 2231 O O . LEU A 1 271 ? -0.389 -3.939 17.005 1.00 97.00 271 LEU A O 1
ATOM 2235 N N . ASP A 1 272 ? 0.506 -2.706 18.666 1.00 97.88 272 ASP A N 1
ATOM 2236 C CA . ASP A 1 272 ? 1.295 -3.791 19.258 1.00 97.88 272 ASP A CA 1
ATOM 2237 C C . ASP A 1 272 ? 0.390 -4.963 19.675 1.00 97.88 272 ASP A C 1
ATOM 2239 O O . ASP A 1 272 ? 0.706 -6.136 19.448 1.00 97.88 272 ASP A O 1
ATOM 2243 N N . HIS A 1 273 ? -0.777 -4.649 20.246 1.00 97.81 273 HIS A N 1
ATOM 2244 C CA . HIS A 1 273 ? -1.771 -5.639 20.651 1.00 97.81 273 HIS A CA 1
ATOM 2245 C C . HIS A 1 273 ? -2.322 -6.431 19.459 1.00 97.81 273 HIS A C 1
ATOM 2247 O O . HIS A 1 273 ? -2.292 -7.662 19.477 1.00 97.81 273 HIS A O 1
ATOM 2253 N N . MET A 1 274 ? -2.787 -5.760 18.401 1.00 97.69 274 MET A N 1
ATOM 2254 C CA . MET A 1 274 ? -3.352 -6.439 17.226 1.00 97.69 274 MET A CA 1
ATOM 2255 C C . MET A 1 274 ? -2.300 -7.214 16.431 1.00 97.69 274 MET A C 1
ATOM 2257 O O . MET A 1 274 ? -2.609 -8.282 15.903 1.00 97.69 274 MET A O 1
ATOM 2261 N N . ALA A 1 275 ? -1.050 -6.745 16.399 1.00 97.19 275 ALA A N 1
ATOM 2262 C CA . ALA A 1 275 ? 0.058 -7.494 15.811 1.00 97.19 275 ALA A CA 1
ATOM 2263 C C . ALA A 1 275 ? 0.315 -8.816 16.561 1.00 97.19 275 ALA A C 1
ATOM 2265 O O . ALA A 1 275 ? 0.507 -9.861 15.938 1.00 97.19 275 ALA A O 1
ATOM 2266 N N . ASN A 1 276 ? 0.264 -8.805 17.900 1.00 96.56 276 ASN A N 1
ATOM 2267 C CA . ASN A 1 276 ? 0.375 -10.024 18.711 1.00 96.56 276 ASN A CA 1
ATOM 2268 C C . ASN A 1 276 ? -0.790 -10.992 18.468 1.00 96.56 276 ASN A C 1
ATOM 2270 O O . ASN A 1 276 ? -0.570 -12.196 18.332 1.00 96.56 276 ASN A O 1
ATOM 2274 N N . VAL A 1 277 ? -2.015 -10.470 18.369 1.00 95.62 277 VAL A N 1
ATOM 2275 C CA . VAL A 1 277 ? -3.211 -11.268 18.056 1.00 95.62 277 VAL A CA 1
ATOM 2276 C C . VAL A 1 277 ? -3.074 -11.919 16.682 1.00 95.62 277 VAL A C 1
ATOM 2278 O O . VAL A 1 277 ? -3.321 -13.114 16.555 1.00 95.62 277 VAL A O 1
ATOM 2281 N N . GLY A 1 278 ? -2.618 -11.170 15.674 1.00 94.06 278 GLY A N 1
ATOM 2282 C CA . GLY A 1 278 ? -2.392 -11.685 14.324 1.00 94.06 278 GLY A CA 1
ATOM 2283 C C . GLY A 1 278 ? -1.362 -12.807 14.279 1.00 94.06 278 GLY A C 1
ATOM 2284 O O . GLY A 1 278 ? -1.629 -13.863 13.707 1.00 94.06 278 GLY A O 1
ATOM 2285 N N . ARG A 1 279 ? -0.209 -12.624 14.936 1.00 91.50 279 ARG A N 1
ATOM 2286 C CA . ARG A 1 279 ? 0.821 -13.673 15.053 1.00 91.50 279 ARG A CA 1
ATOM 2287 C C . ARG A 1 279 ? 0.310 -14.931 15.757 1.00 91.50 279 ARG A C 1
ATOM 2289 O O . ARG A 1 279 ? 0.749 -16.026 15.428 1.00 91.50 279 ARG A O 1
ATOM 2296 N N . GLY A 1 280 ? -0.607 -14.780 16.712 1.00 88.38 280 GLY A N 1
ATOM 2297 C CA . GLY A 1 280 ? -1.228 -15.893 17.431 1.00 88.38 280 GLY A CA 1
ATOM 2298 C C . GLY A 1 280 ? -2.452 -16.508 16.745 1.00 88.38 280 GLY A C 1
ATOM 2299 O O . GLY A 1 280 ? -2.915 -17.555 17.197 1.00 88.38 280 GLY A O 1
ATOM 2300 N N . ALA A 1 281 ? -2.986 -15.879 15.691 1.00 87.69 281 ALA A N 1
ATOM 2301 C CA . ALA A 1 281 ? -4.234 -16.295 15.050 1.00 87.69 281 ALA A CA 1
ATOM 2302 C C . ALA A 1 281 ? -4.099 -17.621 14.293 1.00 87.69 281 ALA A C 1
ATOM 2304 O O . ALA A 1 281 ? -5.053 -18.395 14.223 1.00 87.69 281 ALA A O 1
ATOM 2305 N N . LEU A 1 282 ? -2.906 -17.897 13.764 1.00 84.00 282 LEU A N 1
ATOM 2306 C CA . LEU A 1 282 ? -2.590 -19.146 13.089 1.00 84.00 282 LEU A CA 1
ATOM 2307 C C . LEU A 1 282 ? -1.472 -19.869 13.840 1.00 84.00 282 LEU A C 1
ATOM 2309 O O . LEU A 1 282 ? -0.402 -19.309 14.063 1.00 84.00 282 LEU A O 1
ATOM 2313 N N . LYS A 1 283 ? -1.704 -21.135 14.186 1.00 74.69 283 LYS A N 1
ATOM 2314 C CA . LYS A 1 283 ? -0.652 -22.060 14.615 1.00 74.69 283 LYS A CA 1
ATOM 2315 C C . LYS A 1 283 ? -0.553 -23.163 13.571 1.00 74.69 283 LYS A C 1
ATOM 2317 O O . LYS A 1 283 ? -1.328 -24.117 13.644 1.00 74.69 283 LYS A O 1
ATOM 2322 N N . PRO A 1 284 ? 0.318 -23.006 12.565 1.00 68.12 284 PRO A N 1
ATOM 2323 C CA . PRO A 1 284 ? 0.452 -24.015 11.534 1.00 68.12 284 PRO A CA 1
ATOM 2324 C C . PRO A 1 284 ? 0.992 -25.301 12.175 1.00 68.12 284 PRO A C 1
ATOM 2326 O O . PRO A 1 284 ? 1.884 -25.262 13.024 1.00 68.12 284 PRO A O 1
ATOM 2329 N N . VAL A 1 285 ? 0.418 -26.444 11.805 1.00 65.00 285 VAL A N 1
ATOM 2330 C CA . VAL A 1 285 ? 0.931 -27.757 12.213 1.00 65.00 285 VAL A CA 1
ATOM 2331 C C . VAL A 1 285 ? 1.999 -28.126 11.194 1.00 65.00 285 VAL A C 1
ATOM 2333 O O . VAL A 1 285 ? 1.682 -28.568 10.094 1.00 65.00 285 VAL A O 1
ATOM 2336 N N . VAL A 1 286 ? 3.259 -27.846 11.522 1.00 63.62 286 VAL A N 1
ATOM 2337 C CA . VAL A 1 286 ? 4.381 -27.948 10.581 1.00 63.62 286 VAL A CA 1
ATOM 2338 C C . VAL A 1 286 ? 5.337 -29.048 11.019 1.00 63.62 286 VAL A C 1
ATOM 2340 O O . VAL A 1 286 ? 5.636 -29.177 12.204 1.00 63.62 286 VAL A O 1
ATOM 2343 N N . VAL A 1 287 ? 5.873 -29.798 10.055 1.00 59.59 287 VAL A N 1
ATOM 2344 C CA . VAL A 1 287 ? 7.122 -30.540 10.256 1.00 59.59 287 VAL A CA 1
ATOM 2345 C C . VAL A 1 287 ? 8.249 -29.507 10.349 1.00 59.59 287 VAL A C 1
ATOM 2347 O O . VAL A 1 287 ? 8.541 -28.828 9.365 1.00 59.59 287 VAL A O 1
ATOM 2350 N N . GLU A 1 288 ? 8.834 -29.335 11.537 1.00 59.53 288 GLU A N 1
ATOM 2351 C CA . GLU A 1 288 ? 9.830 -28.281 11.813 1.00 59.53 288 GLU A CA 1
ATOM 2352 C C . GLU A 1 288 ? 11.018 -28.315 10.834 1.00 59.53 288 GLU A C 1
ATOM 2354 O O . GLU A 1 288 ? 11.538 -27.270 10.438 1.00 59.53 288 GLU A O 1
ATOM 2359 N N . ASP A 1 289 ? 11.382 -29.511 10.368 1.00 63.41 289 ASP A N 1
ATOM 2360 C CA . ASP A 1 289 ? 12.442 -29.724 9.390 1.00 63.41 289 ASP A CA 1
ATOM 2361 C C . ASP A 1 289 ? 12.081 -29.170 7.992 1.00 63.41 289 ASP A C 1
ATOM 2363 O O . ASP A 1 289 ? 11.164 -29.635 7.310 1.00 63.41 289 ASP A O 1
ATOM 2367 N N . VAL A 1 290 ? 12.844 -28.165 7.546 1.00 61.31 290 VAL A N 1
ATOM 2368 C CA . VAL A 1 290 ? 12.753 -27.545 6.210 1.00 61.31 290 VAL A CA 1
ATOM 2369 C C . VAL A 1 290 ? 12.987 -28.575 5.101 1.00 61.31 290 VAL A C 1
ATOM 2371 O O . VAL A 1 290 ? 12.319 -28.525 4.066 1.00 61.31 290 VAL A O 1
ATOM 2374 N N . SER A 1 291 ? 13.905 -29.523 5.317 1.00 59.69 291 SER A N 1
ATOM 2375 C CA . SER A 1 291 ? 14.239 -30.573 4.351 1.00 59.69 291 SER A CA 1
ATOM 2376 C C . SER A 1 291 ? 13.058 -31.517 4.136 1.00 59.69 291 SER A C 1
ATOM 2378 O O . SER A 1 291 ? 12.742 -31.862 2.999 1.00 59.69 291 SER A O 1
ATOM 2380 N N . ALA A 1 292 ? 12.336 -31.850 5.209 1.00 62.75 292 ALA A N 1
ATOM 2381 C CA . ALA A 1 292 ? 11.116 -32.654 5.156 1.00 62.75 292 ALA A CA 1
ATOM 2382 C C . ALA A 1 292 ? 9.933 -31.921 4.499 1.00 62.75 292 ALA A C 1
ATOM 2384 O O . ALA A 1 292 ? 9.024 -32.559 3.967 1.00 62.75 292 ALA A O 1
ATOM 2385 N N . ARG A 1 293 ? 9.949 -30.582 4.493 1.00 63.06 293 ARG A N 1
ATOM 2386 C CA . ARG A 1 293 ? 8.955 -29.754 3.792 1.00 63.06 293 ARG A CA 1
ATOM 2387 C C . ARG A 1 293 ? 9.209 -29.608 2.299 1.00 63.06 293 ARG A C 1
ATOM 2389 O O . ARG A 1 293 ? 8.340 -29.077 1.608 1.00 63.06 293 ARG A O 1
ATOM 2396 N N . LEU A 1 294 ? 10.368 -30.051 1.805 1.00 61.75 294 LEU A N 1
ATOM 2397 C CA . LEU A 1 294 ? 10.775 -29.907 0.403 1.00 61.75 294 LEU A CA 1
ATOM 2398 C C . LEU A 1 294 ? 10.680 -28.449 -0.093 1.00 61.75 294 LEU A C 1
ATOM 2400 O O . LEU A 1 294 ? 10.314 -28.203 -1.237 1.00 61.75 294 LEU A O 1
ATOM 2404 N N . GLY A 1 295 ? 10.958 -27.479 0.786 1.00 59.91 295 GLY A N 1
ATOM 2405 C CA . GLY A 1 295 ? 10.887 -26.050 0.457 1.00 59.91 295 GLY A CA 1
ATOM 2406 C C . GLY A 1 295 ? 9.476 -25.447 0.406 1.00 59.91 295 GLY A C 1
ATOM 2407 O O . GLY A 1 295 ? 9.344 -24.273 0.073 1.00 59.91 295 GLY A O 1
ATOM 2408 N N . ASN A 1 296 ? 8.419 -26.191 0.760 1.00 59.22 296 ASN A N 1
ATOM 2409 C CA . ASN A 1 296 ? 7.067 -25.630 0.791 1.00 59.22 296 ASN A CA 1
ATOM 2410 C C . ASN A 1 296 ? 6.918 -24.558 1.894 1.00 59.22 296 ASN A C 1
ATOM 2412 O O . ASN A 1 296 ? 7.361 -24.772 3.037 1.00 59.22 296 ASN A O 1
ATOM 2416 N N . PRO A 1 297 ? 6.266 -23.419 1.585 1.00 64.69 297 PRO A N 1
ATOM 2417 C CA . PRO A 1 297 ? 6.032 -22.366 2.560 1.00 64.69 297 PRO A CA 1
ATOM 2418 C C . PRO A 1 297 ? 5.051 -22.831 3.647 1.00 64.69 297 PRO A C 1
ATOM 2420 O O . PRO A 1 297 ? 4.184 -23.672 3.417 1.00 64.69 297 PRO A O 1
ATOM 2423 N N . VAL A 1 298 ? 5.210 -22.290 4.859 1.00 73.25 298 VAL A N 1
ATOM 2424 C CA . VAL A 1 298 ? 4.369 -22.645 6.021 1.00 73.25 298 VAL A CA 1
ATOM 2425 C C . VAL A 1 298 ? 2.958 -22.072 5.904 1.00 73.25 298 VAL A C 1
ATOM 2427 O O . VAL A 1 298 ? 1.997 -22.680 6.368 1.00 73.25 298 VAL A O 1
ATOM 2430 N N . THR A 1 299 ? 2.848 -20.883 5.321 1.00 75.06 299 THR A N 1
ATOM 2431 C CA . THR A 1 299 ? 1.585 -20.194 5.060 1.00 75.06 299 THR A CA 1
ATOM 2432 C C . THR A 1 299 ? 1.484 -19.881 3.571 1.00 75.06 299 THR A C 1
ATOM 2434 O O . THR A 1 299 ? 2.510 -19.906 2.881 1.00 75.06 299 THR A O 1
ATOM 2437 N N . PRO A 1 300 ? 0.278 -19.595 3.049 1.00 72.25 300 PRO A N 1
ATOM 2438 C CA . PRO A 1 300 ? 0.142 -19.186 1.666 1.00 72.25 300 PRO A CA 1
ATOM 2439 C C . PRO A 1 300 ? 1.045 -17.980 1.344 1.00 72.25 300 PRO A C 1
ATOM 2441 O O . PRO A 1 300 ? 1.119 -17.038 2.139 1.00 72.25 300 PRO A O 1
ATOM 2444 N N . PRO A 1 301 ? 1.709 -17.983 0.179 1.00 70.62 301 PRO A N 1
ATOM 2445 C CA . PRO A 1 301 ? 2.310 -16.809 -0.449 1.00 70.62 301 PRO A CA 1
ATOM 2446 C C . PRO A 1 301 ? 1.584 -15.483 -0.150 1.00 70.62 301 PRO A C 1
ATOM 2448 O O . PRO A 1 301 ? 0.386 -15.343 -0.389 1.00 70.62 301 PRO A O 1
ATOM 2451 N N . GLY A 1 302 ? 2.296 -14.498 0.406 1.00 77.19 302 GLY A N 1
ATOM 2452 C CA . GLY A 1 302 ? 1.746 -13.169 0.716 1.00 77.19 302 GLY A CA 1
ATOM 2453 C C . GLY A 1 302 ? 0.808 -13.080 1.933 1.00 77.19 302 GLY A C 1
ATOM 2454 O O . GLY A 1 302 ? 0.399 -11.972 2.291 1.00 77.19 302 GLY A O 1
ATOM 2455 N N . TYR A 1 303 ? 0.494 -14.194 2.608 1.00 85.12 303 TYR A N 1
ATOM 2456 C CA . TYR A 1 303 ? -0.369 -14.193 3.794 1.00 85.12 303 TYR A CA 1
ATOM 2457 C C . TYR A 1 303 ? 0.212 -13.377 4.950 1.00 85.12 303 TYR A C 1
ATOM 2459 O O . TYR A 1 303 ? -0.518 -12.622 5.583 1.00 85.12 303 TYR A O 1
ATOM 2467 N N . GLU A 1 304 ? 1.511 -13.484 5.237 1.00 87.00 304 GLU A N 1
ATOM 2468 C CA . GLU A 1 304 ? 2.113 -12.761 6.367 1.00 87.00 304 GLU A CA 1
ATOM 2469 C C . GLU A 1 304 ? 2.060 -11.241 6.180 1.00 87.00 304 GLU A C 1
ATOM 2471 O O . GLU A 1 304 ? 1.675 -10.520 7.100 1.00 87.00 304 GLU A O 1
ATOM 2476 N N . ALA A 1 305 ? 2.346 -10.763 4.965 1.00 87.94 305 ALA A N 1
ATOM 2477 C CA . ALA A 1 305 ? 2.215 -9.353 4.615 1.00 87.94 305 ALA A CA 1
ATOM 2478 C C . ALA A 1 305 ? 0.757 -8.881 4.744 1.00 87.94 305 ALA A C 1
ATOM 2480 O O . ALA A 1 305 ? 0.492 -7.818 5.306 1.00 87.94 305 ALA A O 1
ATOM 2481 N N . TYR A 1 306 ? -0.198 -9.703 4.291 1.00 92.12 306 TYR A N 1
ATOM 2482 C CA . TYR A 1 306 ? -1.622 -9.428 4.465 1.00 92.12 306 TYR A CA 1
ATOM 2483 C C . TYR A 1 306 ? -2.042 -9.407 5.942 1.00 92.12 306 TYR A C 1
ATOM 2485 O O . TYR A 1 306 ? -2.794 -8.522 6.350 1.00 92.12 306 TYR A O 1
ATOM 2493 N N . ARG A 1 307 ? -1.548 -10.347 6.758 1.00 94.62 307 ARG A N 1
ATOM 2494 C CA . ARG A 1 307 ? -1.807 -10.423 8.201 1.00 94.62 307 ARG A CA 1
ATOM 2495 C C . ARG A 1 307 ? -1.375 -9.138 8.884 1.00 94.62 307 ARG A C 1
ATOM 2497 O O . ARG A 1 307 ? -2.173 -8.533 9.595 1.00 94.62 307 ARG A O 1
ATOM 2504 N N . ASP A 1 308 ? -0.133 -8.726 8.657 1.00 95.12 308 ASP A N 1
ATOM 2505 C CA . ASP A 1 308 ? 0.440 -7.547 9.303 1.00 95.12 308 ASP A CA 1
ATOM 2506 C C . ASP A 1 308 ? -0.304 -6.278 8.870 1.00 95.12 308 ASP A C 1
ATOM 2508 O O . ASP A 1 308 ? -0.704 -5.474 9.717 1.00 95.12 308 ASP A O 1
ATOM 2512 N N . PHE A 1 309 ? -0.620 -6.166 7.577 1.00 95.44 309 PHE A N 1
ATOM 2513 C CA . PHE A 1 309 ? -1.430 -5.079 7.035 1.00 95.44 309 PHE A CA 1
ATOM 2514 C C . PHE A 1 309 ? -2.845 -5.029 7.632 1.00 95.44 309 PHE A C 1
ATOM 2516 O O . PHE A 1 309 ? -3.312 -3.967 8.055 1.00 95.44 309 PHE A O 1
ATOM 2523 N N . LEU A 1 310 ? -3.546 -6.166 7.695 1.00 96.81 310 LEU A N 1
ATOM 2524 C CA . LEU A 1 310 ? -4.896 -6.235 8.250 1.00 96.81 310 LEU A CA 1
ATOM 2525 C C . LEU A 1 310 ? -4.894 -5.903 9.745 1.00 96.81 310 LEU A C 1
ATOM 2527 O O . LEU A 1 310 ? -5.768 -5.162 10.198 1.00 96.81 310 LEU A O 1
ATOM 2531 N N . CYS A 1 311 ? -3.923 -6.414 10.506 1.00 97.62 311 CYS A N 1
ATOM 2532 C CA . CYS A 1 311 ? -3.757 -6.119 11.928 1.00 97.62 311 CYS A CA 1
ATOM 2533 C C . CYS A 1 311 ? -3.521 -4.627 12.179 1.00 97.62 311 CYS A C 1
ATOM 2535 O O . CYS A 1 311 ? -4.204 -4.045 13.025 1.00 97.62 311 CYS A O 1
ATOM 2537 N N . GLU A 1 312 ? -2.612 -3.998 11.428 1.00 97.19 312 GLU A N 1
ATOM 2538 C CA . GLU A 1 312 ? -2.343 -2.562 11.536 1.00 97.19 312 GLU A CA 1
ATOM 2539 C C . GLU A 1 312 ? -3.604 -1.737 11.262 1.00 97.19 312 GLU A C 1
ATOM 2541 O O . GLU A 1 312 ? -3.997 -0.895 12.074 1.00 97.19 312 GLU A O 1
ATOM 2546 N N . TRP A 1 313 ? -4.278 -1.981 10.139 1.00 96.25 313 TRP A N 1
ATOM 2547 C CA . TRP A 1 313 ? -5.441 -1.178 9.763 1.00 96.25 313 TRP A CA 1
ATOM 2548 C C . TRP A 1 313 ? -6.663 -1.452 10.633 1.00 96.25 313 TRP A C 1
ATOM 2550 O O . TRP A 1 313 ? -7.449 -0.541 10.889 1.00 96.25 313 TRP A O 1
ATOM 2560 N N . THR A 1 314 ? -6.795 -2.664 11.169 1.00 96.06 314 THR A N 1
ATOM 2561 C CA . THR A 1 314 ? -7.805 -2.967 12.191 1.00 96.06 314 THR A CA 1
ATOM 2562 C C . THR A 1 314 ? -7.537 -2.172 13.470 1.00 96.06 314 THR A C 1
ATOM 2564 O O . THR A 1 314 ? -8.456 -1.556 14.009 1.00 96.06 314 THR A O 1
ATOM 2567 N N . ALA A 1 315 ? -6.281 -2.112 13.922 1.00 96.56 315 ALA A N 1
ATOM 2568 C CA . ALA A 1 315 ? -5.873 -1.300 15.067 1.00 96.56 315 ALA A CA 1
ATOM 2569 C C . ALA A 1 315 ? -6.106 0.200 14.833 1.00 96.56 315 ALA A C 1
ATOM 2571 O O . ALA A 1 315 ? -6.666 0.875 15.695 1.00 96.56 315 ALA A O 1
ATOM 2572 N N . ARG A 1 316 ? -5.760 0.731 13.656 1.00 94.88 316 ARG A N 1
ATOM 2573 C CA . ARG A 1 316 ? -6.051 2.131 13.303 1.00 94.88 316 ARG A CA 1
ATOM 2574 C C . ARG A 1 316 ? -7.549 2.410 13.247 1.00 94.88 316 ARG A C 1
ATOM 2576 O O . ARG A 1 316 ? -7.982 3.457 13.715 1.00 94.88 316 ARG A O 1
ATOM 2583 N N . GLY A 1 317 ? -8.347 1.459 12.761 1.00 93.50 317 GLY A N 1
ATOM 2584 C CA . GLY A 1 317 ? -9.808 1.542 12.744 1.00 93.50 317 GLY A CA 1
ATOM 2585 C C . GLY A 1 317 ? -10.436 1.753 14.124 1.00 93.50 317 GLY A C 1
ATOM 2586 O O . GLY A 1 317 ? -11.445 2.442 14.234 1.00 93.50 317 GLY A O 1
ATOM 2587 N N . VAL A 1 318 ? -9.807 1.247 15.192 1.00 94.75 318 VAL A N 1
ATOM 2588 C CA . VAL A 1 318 ? -10.223 1.499 16.588 1.00 94.75 318 VAL A CA 1
ATOM 2589 C C . VAL A 1 318 ? -10.113 2.980 16.971 1.00 94.75 318 VAL A C 1
ATOM 2591 O O . VAL A 1 318 ? -10.834 3.432 17.856 1.00 94.75 318 VAL A O 1
ATOM 2594 N N . LEU A 1 319 ? -9.238 3.738 16.309 1.00 93.50 319 LEU A N 1
ATOM 2595 C CA . LEU A 1 319 ? -8.982 5.166 16.534 1.00 93.50 319 LEU A CA 1
ATOM 2596 C C . LEU A 1 319 ? -9.568 6.050 15.422 1.00 93.50 319 LEU A C 1
ATOM 2598 O O . LEU A 1 319 ? -9.302 7.248 15.387 1.00 93.50 319 LEU A O 1
ATOM 2602 N N . MET A 1 320 ? -10.372 5.486 14.518 1.00 90.62 320 MET A N 1
ATOM 2603 C CA . MET A 1 320 ? -11.061 6.233 13.470 1.00 90.62 320 MET A CA 1
ATOM 2604 C C . MET A 1 320 ? -12.563 6.254 13.746 1.00 90.62 320 MET A C 1
ATOM 2606 O O . MET A 1 320 ? -13.278 5.286 13.485 1.00 90.62 320 MET A O 1
ATOM 2610 N N . CYS A 1 321 ? -13.058 7.390 14.240 1.00 89.19 321 CYS A N 1
ATOM 2611 C CA . CYS A 1 321 ? -14.494 7.597 14.394 1.00 89.19 321 CYS A CA 1
ATOM 2612 C C . CYS A 1 321 ? -15.215 7.599 13.032 1.00 89.19 321 CYS A C 1
ATOM 2614 O O . CYS A 1 321 ? -14.569 7.777 11.992 1.00 89.19 321 CYS A O 1
ATOM 2616 N N . PRO A 1 322 ? -16.558 7.462 13.002 1.00 88.12 322 PRO A N 1
ATOM 2617 C CA . PRO A 1 322 ? -17.325 7.467 11.763 1.00 88.12 322 PRO A CA 1
ATOM 2618 C C . PRO A 1 322 ? -17.007 8.652 10.853 1.00 88.12 322 PRO A C 1
ATOM 2620 O O . PRO A 1 322 ? -16.816 8.440 9.662 1.00 88.12 322 PRO A O 1
ATOM 2623 N N . MET A 1 323 ? -16.862 9.863 11.406 1.00 86.25 323 MET A N 1
ATOM 2624 C CA . MET A 1 323 ? -16.467 11.040 10.624 1.00 86.25 323 MET A CA 1
ATOM 2625 C C . MET A 1 323 ? -15.019 10.955 10.133 1.00 86.25 323 MET A C 1
ATOM 2627 O O . MET A 1 323 ? -14.746 11.248 8.974 1.00 86.25 323 MET A O 1
ATOM 2631 N N . GLY A 1 324 ? -14.094 10.511 10.988 1.00 84.81 324 GLY A N 1
ATOM 2632 C CA . GLY A 1 324 ? -12.673 10.394 10.660 1.00 84.81 324 GLY A CA 1
ATOM 2633 C C . GLY A 1 324 ? -12.397 9.419 9.514 1.00 84.81 324 GLY A C 1
ATOM 2634 O O . GLY A 1 324 ? -11.490 9.658 8.722 1.00 84.81 324 GLY A O 1
ATOM 2635 N N . ARG A 1 325 ? -13.205 8.358 9.369 1.00 87.62 325 ARG A N 1
ATOM 2636 C CA . ARG A 1 325 ? -13.086 7.395 8.257 1.00 87.62 325 ARG A CA 1
ATOM 2637 C C . ARG A 1 325 ? -13.812 7.805 6.970 1.00 87.62 325 ARG A C 1
ATOM 2639 O O . ARG A 1 325 ? -13.542 7.197 5.934 1.00 87.62 325 ARG A O 1
ATOM 2646 N N . MET A 1 326 ? -14.705 8.804 6.996 1.00 87.62 326 MET A N 1
ATOM 2647 C CA . MET A 1 326 ? -15.468 9.231 5.807 1.00 87.62 326 MET A CA 1
ATOM 2648 C C . MET A 1 326 ? -14.581 9.543 4.595 1.00 87.62 326 MET A C 1
ATOM 2650 O O . MET A 1 326 ? -14.871 8.999 3.532 1.00 87.62 326 MET A O 1
ATOM 2654 N N . PRO A 1 327 ? -13.464 10.290 4.720 1.00 86.75 327 PRO A N 1
ATOM 2655 C CA . PRO A 1 327 ? -12.615 10.600 3.568 1.00 86.75 327 PRO A CA 1
ATOM 2656 C C . PRO A 1 327 ? -12.041 9.360 2.870 1.00 86.75 327 PRO A C 1
ATOM 2658 O O . PRO A 1 327 ? -11.818 9.375 1.663 1.00 86.75 327 PRO A O 1
ATOM 2661 N N . ILE A 1 328 ? -11.790 8.277 3.613 1.00 89.31 328 ILE A N 1
ATOM 2662 C CA . ILE A 1 328 ? -11.301 7.008 3.053 1.00 89.31 328 ILE A CA 1
ATOM 2663 C C . ILE A 1 328 ? -12.446 6.267 2.356 1.00 89.31 328 ILE A C 1
ATOM 2665 O O . ILE A 1 328 ? -12.278 5.747 1.254 1.00 89.31 328 ILE A O 1
ATOM 2669 N N . LEU A 1 329 ? -13.624 6.231 2.981 1.00 90.25 329 LEU A N 1
ATOM 2670 C CA . LEU A 1 329 ? -14.801 5.568 2.419 1.00 90.25 329 LEU A CA 1
ATOM 2671 C C . LEU A 1 329 ? -15.298 6.260 1.144 1.00 90.25 329 LEU A C 1
ATOM 2673 O O . LEU A 1 329 ? -15.645 5.581 0.180 1.00 90.25 329 LEU A O 1
ATOM 2677 N N . GLU A 1 330 ? -15.306 7.591 1.116 1.00 88.44 330 GLU A N 1
ATOM 2678 C CA . GLU A 1 330 ? -15.672 8.382 -0.062 1.00 88.44 330 GLU A CA 1
ATOM 2679 C C . GLU A 1 330 ? -14.686 8.163 -1.200 1.00 88.44 330 GLU A C 1
ATOM 2681 O O . GLU A 1 330 ? -15.109 7.858 -2.311 1.00 88.44 330 GLU A O 1
ATOM 2686 N N . PHE A 1 331 ? -13.386 8.179 -0.901 1.00 87.25 331 PHE A N 1
ATOM 2687 C CA . PHE A 1 331 ? -12.342 7.861 -1.868 1.00 87.25 331 PHE A CA 1
ATOM 2688 C C . PHE A 1 331 ? -12.545 6.485 -2.522 1.00 87.25 331 PHE A C 1
ATOM 2690 O O . PHE A 1 331 ? -12.512 6.359 -3.746 1.00 87.25 331 PHE A O 1
ATOM 2697 N N . LEU A 1 332 ? -12.810 5.448 -1.720 1.00 87.94 332 LEU A N 1
ATOM 2698 C CA . LEU A 1 332 ? -13.066 4.100 -2.236 1.00 87.94 332 LEU A CA 1
ATOM 2699 C C . LEU A 1 332 ? -14.380 4.000 -3.017 1.00 87.94 332 LEU A C 1
ATOM 2701 O O . LEU A 1 332 ? -14.458 3.267 -4.001 1.00 87.94 332 LEU A O 1
ATOM 2705 N N . ARG A 1 333 ? -15.418 4.721 -2.591 1.00 87.50 333 ARG A N 1
ATOM 2706 C CA . ARG A 1 333 ? -16.704 4.766 -3.293 1.00 87.50 333 ARG A CA 1
ATOM 2707 C C . ARG A 1 333 ? -16.566 5.438 -4.656 1.00 87.50 333 ARG A C 1
ATOM 2709 O O . ARG A 1 333 ? -17.143 4.964 -5.634 1.00 87.50 333 ARG A O 1
ATOM 2716 N N . ASP A 1 334 ? -15.842 6.546 -4.719 1.00 82.94 334 ASP A N 1
ATOM 2717 C CA . ASP A 1 334 ? -15.669 7.316 -5.946 1.00 82.94 334 ASP A CA 1
ATOM 2718 C C . ASP A 1 334 ? -14.781 6.538 -6.931 1.00 82.94 334 ASP A C 1
ATOM 2720 O O . ASP A 1 334 ? -15.130 6.415 -8.108 1.00 82.94 334 ASP A O 1
ATOM 2724 N N . MET A 1 335 ? -13.756 5.843 -6.420 1.00 82.06 335 MET A N 1
ATOM 2725 C CA . MET A 1 335 ? -13.010 4.841 -7.181 1.00 82.06 335 MET A CA 1
ATOM 2726 C C . MET A 1 335 ? -13.905 3.771 -7.812 1.00 82.06 335 MET A C 1
ATOM 2728 O O . MET A 1 335 ? -13.730 3.461 -8.989 1.00 82.06 335 MET A O 1
ATOM 2732 N N . ASP A 1 336 ? -14.823 3.162 -7.054 1.00 80.19 336 ASP A N 1
ATOM 2733 C CA . ASP A 1 336 ? -15.692 2.103 -7.586 1.00 80.19 336 ASP A CA 1
ATOM 2734 C C . ASP A 1 336 ? -16.616 2.642 -8.682 1.00 80.19 336 ASP A C 1
ATOM 2736 O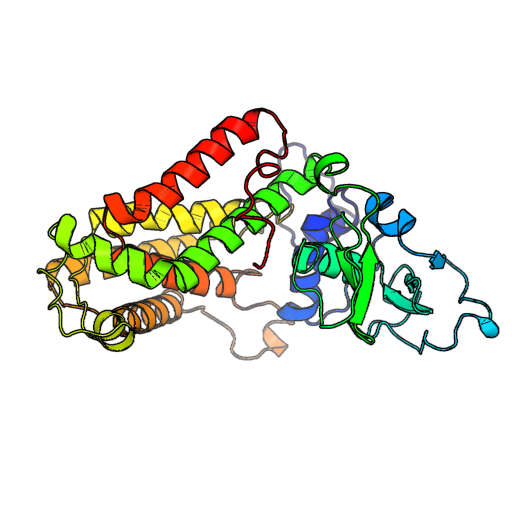 O . ASP A 1 336 ? -16.747 2.047 -9.757 1.00 80.19 336 ASP A O 1
ATOM 2740 N N . LYS A 1 337 ? -17.249 3.795 -8.418 1.00 78.94 337 LYS A N 1
ATOM 2741 C CA . LYS A 1 337 ? -18.174 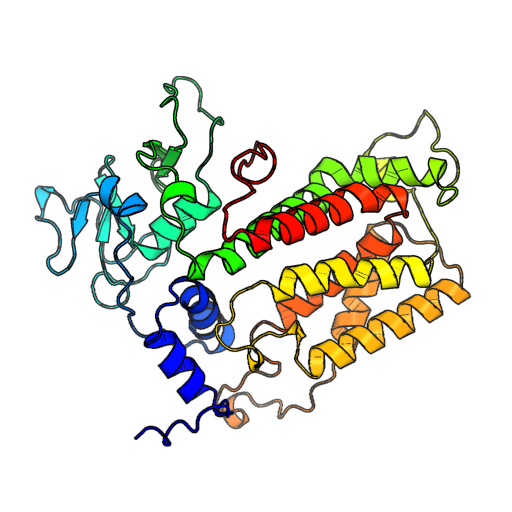4.453 -9.350 1.00 78.94 337 LYS A CA 1
ATOM 2742 C C . LYS A 1 337 ? -17.504 4.744 -10.685 1.00 78.94 337 LYS A C 1
ATOM 2744 O O . LYS A 1 337 ? -18.101 4.529 -11.742 1.00 78.94 337 LYS A O 1
ATOM 2749 N N . GLU A 1 338 ? -16.271 5.231 -10.650 1.00 70.19 338 GLU A N 1
ATOM 2750 C CA . GLU A 1 338 ? -15.510 5.526 -11.858 1.00 70.19 338 GLU A CA 1
ATOM 2751 C C . GLU A 1 338 ? -14.826 4.295 -12.451 1.00 70.19 338 GLU A C 1
ATOM 2753 O O . GLU A 1 338 ? -14.657 4.197 -13.670 1.00 70.19 338 GLU A O 1
ATOM 2758 N N . GLY A 1 339 ? -14.508 3.309 -11.618 1.00 58.97 339 GLY A N 1
ATOM 2759 C CA . GLY A 1 339 ? -13.912 2.047 -12.019 1.00 58.97 339 GLY A CA 1
ATOM 2760 C C . GLY A 1 339 ? -14.782 1.248 -12.988 1.00 58.97 339 GLY A C 1
ATOM 2761 O O . GLY A 1 339 ? -14.247 0.597 -13.892 1.00 58.97 339 GLY A O 1
ATOM 2762 N N . ASN A 1 340 ? -16.104 1.392 -12.885 1.00 58.91 340 ASN A N 1
ATOM 2763 C CA . ASN A 1 340 ? -17.075 0.845 -13.836 1.00 58.91 340 ASN A CA 1
ATOM 2764 C C . ASN A 1 340 ? -16.951 1.437 -15.251 1.00 58.91 340 ASN A C 1
ATOM 2766 O O . ASN A 1 340 ? -17.422 0.838 -16.214 1.00 58.91 340 ASN A O 1
ATOM 2770 N N . LYS A 1 341 ? -16.278 2.584 -15.415 1.00 57.44 341 LYS A N 1
ATOM 2771 C CA . LYS A 1 341 ? -16.060 3.231 -16.720 1.00 57.44 341 LYS A CA 1
ATOM 2772 C C . LYS A 1 341 ? -14.762 2.792 -17.412 1.00 57.44 341 LYS A C 1
ATOM 2774 O O . LYS A 1 341 ? -14.439 3.358 -18.451 1.00 57.44 341 LYS A O 1
ATOM 2779 N N . LYS A 1 342 ? -14.005 1.828 -16.856 1.00 62.59 342 LYS A N 1
ATOM 2780 C CA . LYS A 1 342 ? -12.666 1.407 -17.341 1.00 62.59 342 LYS A CA 1
ATOM 2781 C C . LYS A 1 342 ? -11.682 2.582 -17.522 1.00 62.59 342 LYS A C 1
ATOM 2783 O O . LYS A 1 342 ? -10.820 2.545 -18.393 1.00 62.59 342 LYS A O 1
ATOM 2788 N N . LYS A 1 343 ? -11.819 3.642 -16.716 1.00 59.41 343 LYS A N 1
ATOM 2789 C CA . LYS A 1 343 ? -10.971 4.843 -16.776 1.00 59.41 343 LYS A CA 1
ATOM 2790 C C . LYS A 1 343 ? -9.984 4.895 -15.609 1.00 59.41 343 LYS A C 1
ATOM 2792 O O . LYS A 1 343 ? -10.279 4.434 -14.506 1.00 59.41 343 LYS A O 1
ATOM 2797 N N . ALA A 1 344 ? -8.829 5.508 -15.863 1.00 57.28 344 ALA A N 1
ATOM 2798 C CA . ALA A 1 344 ? -7.888 5.959 -14.843 1.00 57.28 344 ALA A CA 1
ATOM 2799 C C . ALA A 1 344 ? -8.439 7.235 -14.176 1.00 57.28 344 ALA A C 1
ATOM 2801 O O . ALA A 1 344 ? -8.117 8.344 -14.590 1.00 57.28 344 ALA A O 1
ATOM 2802 N N . TRP A 1 345 ? -9.331 7.071 -13.199 1.00 58.59 345 TRP A N 1
ATOM 2803 C CA . TRP A 1 345 ? -10.038 8.157 -12.493 1.00 58.59 345 TRP A CA 1
ATOM 2804 C C . TRP A 1 345 ? -9.124 9.054 -11.640 1.00 58.59 345 TRP A C 1
ATOM 2806 O O . TRP A 1 345 ? -9.433 10.195 -11.327 1.00 58.59 345 TRP A O 1
ATOM 2816 N N . TRP A 1 346 ? -7.944 8.550 -11.298 1.00 63.19 346 TRP A N 1
ATOM 2817 C CA . TRP A 1 346 ? -6.969 9.206 -10.431 1.00 63.19 346 TRP A CA 1
ATOM 2818 C C . TRP A 1 346 ? -6.126 10.296 -11.104 1.00 63.19 346 TRP A C 1
ATOM 2820 O O . TRP A 1 346 ? -5.248 10.861 -10.452 1.00 63.19 346 TRP A O 1
ATOM 2830 N N . LYS A 1 347 ? -6.328 10.574 -12.402 1.00 50.97 347 LYS A N 1
ATOM 2831 C CA . LYS A 1 347 ? -5.554 11.591 -13.142 1.00 50.97 347 LYS A CA 1
ATOM 2832 C C . LYS A 1 347 ? -5.629 12.978 -12.498 1.00 50.97 347 LYS A C 1
ATOM 2834 O O . LYS A 1 347 ? -4.648 13.715 -12.556 1.00 50.97 347 LYS A O 1
ATOM 2839 N N . ASP A 1 348 ? -6.751 13.281 -11.851 1.00 46.94 348 ASP A N 1
ATOM 2840 C CA . ASP A 1 348 ? -7.053 14.605 -11.305 1.00 46.94 348 ASP A CA 1
ATOM 2841 C C . ASP A 1 348 ? -6.808 14.713 -9.790 1.00 46.94 348 ASP A C 1
ATOM 2843 O O . ASP A 1 348 ? -6.914 15.796 -9.213 1.00 46.94 348 ASP A O 1
ATOM 2847 N N . VAL A 1 349 ? -6.414 13.616 -9.129 1.00 52.94 349 VAL A N 1
ATOM 2848 C CA . VAL A 1 349 ? -6.138 13.615 -7.687 1.00 52.94 349 VAL A CA 1
ATOM 2849 C C . VAL A 1 349 ? -4.647 13.864 -7.453 1.00 52.94 349 VAL A C 1
ATOM 2851 O O . VAL A 1 349 ? -3.830 12.938 -7.417 1.00 52.94 349 VAL A O 1
ATOM 2854 N N . ARG A 1 350 ? -4.288 15.144 -7.279 1.00 46.69 350 ARG A N 1
ATOM 2855 C CA . ARG A 1 350 ? -2.919 15.606 -6.963 1.00 46.69 350 ARG A CA 1
ATOM 2856 C C . ARG A 1 350 ? -2.304 14.947 -5.723 1.00 46.69 350 ARG A C 1
ATOM 2858 O O . ARG A 1 350 ? -1.092 14.962 -5.581 1.00 46.69 350 ARG A O 1
ATOM 2865 N N . ASP A 1 351 ? -3.103 14.321 -4.868 1.00 46.12 351 ASP A N 1
ATOM 2866 C CA . ASP A 1 351 ? -2.619 13.710 -3.627 1.00 46.12 351 ASP A CA 1
ATOM 2867 C C . ASP A 1 351 ? -2.239 12.230 -3.765 1.00 46.12 351 ASP A C 1
ATOM 2869 O O . ASP A 1 351 ? -1.663 11.656 -2.842 1.00 46.12 351 ASP A O 1
ATOM 2873 N N . VAL A 1 352 ? -2.544 11.593 -4.899 1.00 48.03 352 VAL A N 1
ATOM 2874 C CA . VAL A 1 352 ? -2.509 10.125 -5.032 1.00 48.03 352 VAL A CA 1
ATOM 2875 C C . VAL A 1 352 ? -1.264 9.605 -5.762 1.00 48.03 352 VAL A C 1
ATOM 2877 O O . VAL A 1 352 ? -0.751 8.529 -5.452 1.00 48.03 352 VAL A O 1
ATOM 2880 N N . PHE A 1 353 ? -0.738 10.369 -6.720 1.00 43.25 353 PHE A N 1
ATOM 2881 C CA . PHE A 1 353 ? 0.464 9.992 -7.481 1.00 43.25 353 PHE A CA 1
ATOM 2882 C C . PHE A 1 353 ? 1.747 10.628 -6.971 1.00 43.25 353 PHE A C 1
ATOM 2884 O O . PHE A 1 353 ? 2.833 10.209 -7.369 1.00 43.25 353 PHE A O 1
ATOM 2891 N N . PHE A 1 354 ? 1.631 11.605 -6.086 1.00 44.19 354 PHE A N 1
ATOM 2892 C CA . PHE A 1 354 ? 2.708 12.530 -5.816 1.00 44.19 354 PHE A CA 1
ATOM 2893 C C . PHE A 1 354 ? 3.157 12.346 -4.372 1.00 44.19 354 PHE A C 1
ATOM 2895 O O . PHE A 1 354 ? 2.395 12.553 -3.422 1.00 44.19 354 PHE A O 1
ATOM 2902 N N . ASP A 1 355 ? 4.387 11.866 -4.248 1.00 35.72 355 ASP A N 1
ATOM 2903 C CA . ASP A 1 355 ? 5.197 12.103 -3.068 1.00 35.72 355 ASP A CA 1
ATOM 2904 C C . ASP A 1 355 ? 5.482 13.624 -3.072 1.00 35.72 355 ASP A C 1
ATOM 2906 O O . ASP A 1 355 ? 6.086 14.087 -4.046 1.00 35.72 355 ASP A O 1
ATOM 2910 N N . PRO A 1 356 ? 4.916 14.401 -2.126 1.00 37.91 356 PRO A N 1
ATOM 2911 C CA . PRO A 1 356 ? 4.885 15.868 -2.172 1.00 37.91 356 PRO A CA 1
ATOM 2912 C C . PRO A 1 356 ? 6.270 16.505 -2.235 1.00 37.91 356 PRO A C 1
ATOM 2914 O O . PRO A 1 356 ? 7.151 16.050 -1.473 1.00 37.91 356 PRO A O 1
#

InterPro domains:
  IPR013083 Zinc finger, RING/FYVE/PHD-type [G3DSA:3.30.40.10] (72-153)
  IPR017907 Zinc finger, RING-type, conserved site [PS00518] (99-108)

Organism: Alternaria alternata (NCBI:txid5599)

pLDDT: mean 80.15, std 14.08, range [35.72, 98.0]

Secondary structure (DSSP, 8-state):
------TT-----HHHHHHHHHHSS-HHHHHHHHHIIIIII--PPPP--PPP-HHHHTTSEEE-SSPPPTTT-TTT-SB-TTT-PBBTTTBS-EEE-TTS-EEEHHHH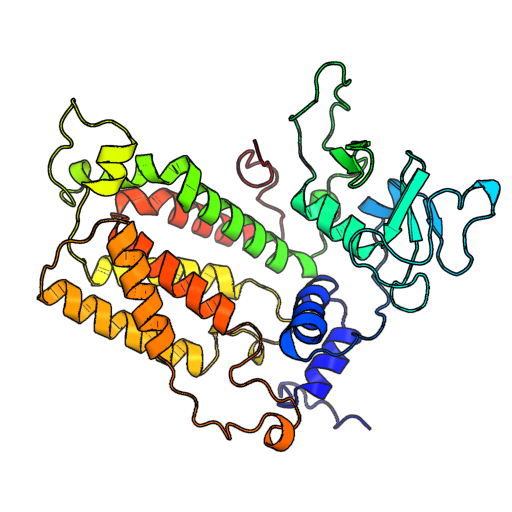HHHHHHH-BS--PPTTPPP-SS-EEE-TTT--EEE-SS-HHHH--GGGHHHHHHHHHHHHHHHHHTTTHHHHHHTTGGGTSSPPPPTT--HHHHHHH--EE--HHHHHHHHHHHHHHHHTS--SSGGG-GGGSHHHHHHHHHHHHHHHHHHHHT-EE-HHHHHHHHHHHHHHH------S-TTTTTT--SS-TTHHHHHHHHHHHHHHHTT--HHHHHHHHHHHHHHHHHHTTTS-GGGG-TTTS---

Radius of gyration: 23.34 Å; chains: 1; bounding box: 52×57×57 Å

Sequence (356 aa):
MMPPMVEGKEYDCWWVRLHNLFHASYDRAFFHARDQMDNVLQMAPPLINWYPRPDIEALVTVHRDIPPPPAQAKYLGDACPACSRTWFTESEYACRLHCGHFLCLECLTQHVDSSAGRGKLLPGETDPLTKFFRCIECKSITALLVDRTAVTRPDELPWWRWKICMRRLEKEASEFWLVRLQTLPHSGWFRDIPQDWDTDRQVKEIRVHVRYDDAVAFMHVPKKVWAMLPYGFSLDNPVESCEALALEKCLKGELKRLSVERKLFNTKEILDHMANVGRGALKPVVVEDVSARLGNPVTPPGYEAYRDFLCEWTARGVLMCPMGRMPILEFLRDMDKEGNKKKAWWKDVRDVFFDP

Foldseek 3Di:
DDDDDDPPDDPPDVVVLLVCCLVDPAPQLVVLSCCCQVPQLVHQRDDHDDDDDCQQCVQWPKDAQDQPDPVLCPAVPQAAPVPRHGAVGSAGIWTAGPVSHTHGPVVSVVQCQQAWDADPDDPPDDGPVATWGADPPPGDTGHGPDDCQVVPDLSCVLVLQLLLLVLVVVCCVPVCVLVQLCCCCVQVQFPHDDPPDDSVNSQQVSKGFQDLVQLLVQLVLLLVSQQSRPNVDSQLRLSPDPLVVLLSVQLSVVSVVRNVVRDIDGLVRQLVVLLVSLVVSDDQPDPPDCVVVVSDGSDRRCNVVSSSSSSNSSSVSRSGDPVNCVVSVVVVVVCVVCVVVSHPPCPPPSSRRDPD